Protein AF-A0A149TUJ7-F1 (afdb_monomer_lite)

Organism: NCBI:txid104102

Radius of gyration: 45.43 Å; chains: 1; bounding box: 125×56×141 Å

Foldseek 3Di:
DPPVVVVVVVVVVVVVVVVVVVVVVVVPDDPPDPDDPDDDDDDDDDDDDDDDDDDDDDDDDDDDDDDDDPDDPDDDPVVVVVVVVVVVVVPDPPPDPCPPPDPPPPQDPVNVVLVVVLVVLLVVLVVLLVDADPLVPDDDDDLVVLLVQLVVQLVVLLVVLVVLVVVLVVLVVVLVVLVVDPVSVVVCVSVVSVVVSVLSVVLSLLSLQQSLQCSCCSLVVDVDHRDDRDPDADPVNVVVSVVVCVVCVLSSVLSNDVVNVNVVSVVSVVVVVVVSVVSSVVVCVVSVVVSVVSVVVSVVSVVVVVVVVVVSVVVVVVVVVVVPDDDDDDDDDDD

Structure (mmCIF, N/CA/C/O backbone):
data_AF-A0A149TUJ7-F1
#
_entry.id   AF-A0A149TUJ7-F1
#
loop_
_atom_site.group_PDB
_atom_site.id
_atom_site.type_symbol
_atom_site.label_atom_id
_atom_site.label_alt_id
_atom_site.label_comp_id
_atom_site.label_asym_id
_atom_site.label_entity_id
_atom_site.label_seq_id
_atom_site.pdbx_PDB_ins_code
_atom_site.Cartn_x
_atom_site.Cartn_y
_atom_site.Cartn_z
_atom_site.occupancy
_atom_site.B_iso_or_equiv
_atom_site.auth_seq_id
_atom_site.auth_comp_id
_atom_site.auth_asym_id
_atom_site.auth_atom_id
_atom_site.pdbx_PDB_model_num
ATOM 1 N N . MET A 1 1 ? -18.482 15.098 -45.964 1.00 46.44 1 MET A N 1
ATOM 2 C CA . MET A 1 1 ? -19.589 15.533 -45.077 1.00 46.44 1 MET A CA 1
ATOM 3 C C . MET A 1 1 ? -20.702 14.487 -44.868 1.00 46.44 1 MET A C 1
ATOM 5 O O . MET A 1 1 ? -21.489 14.669 -43.952 1.00 46.44 1 MET A O 1
ATOM 9 N N . GLY A 1 2 ? -20.783 13.382 -45.633 1.00 43.34 2 GLY A N 1
ATOM 10 C CA . GLY A 1 2 ? -21.868 12.381 -45.497 1.00 43.34 2 GLY A CA 1
ATOM 11 C C . GLY A 1 2 ? -21.621 11.184 -44.556 1.00 43.34 2 GLY A C 1
ATOM 12 O O . GLY A 1 2 ? -22.542 10.412 -44.308 1.00 43.34 2 GLY A O 1
ATOM 13 N N . SER A 1 3 ? -20.405 11.001 -44.028 1.00 43.41 3 SER A N 1
ATOM 14 C CA . SER A 1 3 ? -20.046 9.861 -43.159 1.00 43.41 3 SER A CA 1
ATOM 15 C C . SER A 1 3 ? -20.251 10.136 -41.663 1.00 43.41 3 SER A C 1
ATOM 17 O O . SER A 1 3 ? -20.596 9.229 -40.908 1.00 43.41 3 SER A O 1
ATOM 19 N N . PHE A 1 4 ? -20.111 11.394 -41.233 1.00 37.91 4 PHE A N 1
ATOM 20 C CA . PHE A 1 4 ? -20.212 11.786 -39.822 1.00 37.91 4 PHE A CA 1
ATOM 21 C C . PHE A 1 4 ? -21.654 11.763 -39.289 1.00 37.91 4 PHE A C 1
ATOM 23 O O . PHE A 1 4 ? -21.883 11.449 -38.125 1.00 37.91 4 PHE A O 1
ATOM 30 N N . THR A 1 5 ? -22.645 12.018 -40.148 1.00 47.22 5 THR A N 1
ATOM 31 C CA . THR A 1 5 ? -24.070 11.997 -39.773 1.00 47.22 5 THR A CA 1
ATOM 32 C C . THR A 1 5 ? -24.666 10.587 -39.711 1.00 47.22 5 THR A C 1
ATOM 34 O O . THR A 1 5 ? -25.694 10.386 -39.064 1.00 47.22 5 THR A O 1
ATOM 37 N N . ARG A 1 6 ? -24.030 9.583 -40.338 1.00 45.03 6 ARG A N 1
ATOM 38 C CA . ARG A 1 6 ? -24.432 8.171 -40.193 1.00 45.03 6 ARG A CA 1
ATOM 39 C C . ARG A 1 6 ? -23.953 7.574 -38.867 1.00 45.03 6 ARG A C 1
ATOM 41 O O . ARG A 1 6 ? -24.730 6.879 -38.223 1.00 45.03 6 ARG A O 1
ATOM 48 N N . LEU A 1 7 ? -22.739 7.905 -38.415 1.00 45.41 7 LEU A N 1
ATOM 49 C CA . LEU A 1 7 ? -22.195 7.421 -37.135 1.00 45.41 7 LEU A CA 1
ATOM 50 C C . LEU A 1 7 ? -22.969 7.950 -35.917 1.00 45.41 7 LEU A C 1
ATOM 52 O O . LEU A 1 7 ? -23.176 7.214 -34.953 1.00 45.41 7 LEU A O 1
ATOM 56 N N . THR A 1 8 ? -23.461 9.190 -35.967 1.00 51.19 8 THR A N 1
ATOM 57 C CA . THR A 1 8 ? -24.292 9.751 -34.887 1.00 51.19 8 THR A CA 1
ATOM 58 C C . THR A 1 8 ? -25.705 9.171 -34.864 1.00 51.19 8 THR A C 1
ATOM 60 O O . THR A 1 8 ? -26.252 8.960 -33.783 1.00 51.19 8 THR A O 1
ATOM 63 N N . LYS A 1 9 ? -26.285 8.831 -36.026 1.00 51.59 9 LYS A N 1
ATOM 64 C CA . LYS A 1 9 ? -27.581 8.133 -36.091 1.00 51.59 9 LYS A CA 1
ATOM 65 C C . LYS A 1 9 ? -27.509 6.700 -35.560 1.00 51.59 9 LYS A C 1
ATOM 67 O O . LYS A 1 9 ? -28.431 6.292 -34.861 1.00 51.59 9 LYS A O 1
ATOM 72 N N . ILE A 1 10 ? -26.424 5.971 -35.841 1.00 52.19 10 ILE A N 1
ATOM 73 C CA . ILE A 1 10 ? -26.224 4.601 -35.336 1.00 52.19 10 ILE A CA 1
ATOM 74 C C . ILE A 1 10 ? -26.058 4.617 -33.806 1.00 52.19 10 ILE A C 1
ATOM 76 O O . ILE A 1 10 ? -26.785 3.907 -33.117 1.00 52.19 10 ILE A O 1
ATOM 80 N N . ARG A 1 11 ? -25.241 5.530 -33.253 1.00 58.53 11 ARG A N 1
ATOM 81 C CA . ARG A 1 11 ? -25.106 5.693 -31.789 1.00 58.53 11 ARG A CA 1
ATOM 82 C C . ARG A 1 11 ? -26.398 6.114 -31.090 1.00 58.53 11 ARG A C 1
ATOM 84 O O . ARG A 1 11 ? -26.645 5.694 -29.967 1.00 58.53 11 ARG A O 1
ATOM 91 N N . MET A 1 12 ? -27.227 6.945 -31.722 1.00 56.31 12 MET A N 1
ATOM 92 C CA . MET A 1 12 ? -28.510 7.352 -31.135 1.00 56.31 12 MET A CA 1
ATOM 93 C C . MET A 1 12 ? -29.553 6.231 -31.146 1.00 56.31 12 MET A C 1
ATOM 95 O O . MET A 1 12 ? -30.396 6.194 -30.253 1.00 56.31 12 MET A O 1
ATOM 99 N N . ALA A 1 13 ? -29.503 5.319 -32.119 1.00 59.59 13 ALA A N 1
ATOM 100 C CA . ALA A 1 13 ? -30.349 4.129 -32.115 1.00 59.59 13 ALA A CA 1
ATOM 101 C C . ALA A 1 13 ? -29.938 3.165 -30.989 1.00 59.59 13 ALA A C 1
ATOM 103 O O . ALA A 1 13 ? -30.799 2.755 -30.218 1.00 59.59 13 ALA A O 1
ATOM 104 N N . GLU A 1 14 ? -28.634 2.913 -30.826 1.00 65.31 14 GLU A N 1
ATOM 105 C CA . GLU A 1 14 ? -28.087 2.080 -29.740 1.00 65.31 14 GLU A CA 1
ATOM 106 C C . GLU A 1 14 ? -28.358 2.674 -28.346 1.00 65.31 14 GLU A C 1
ATOM 108 O O . GLU A 1 14 ? -28.647 1.959 -27.389 1.00 65.31 14 GLU A O 1
ATOM 113 N N . PHE A 1 15 ? -28.344 4.003 -28.221 1.00 60.94 15 PHE A N 1
ATOM 114 C CA . PHE A 1 15 ? -28.685 4.670 -26.963 1.00 60.94 15 PHE A CA 1
ATOM 115 C C . PHE A 1 15 ? -30.181 4.560 -26.630 1.00 60.94 15 PHE A C 1
ATOM 117 O O . PHE A 1 15 ? -30.558 4.414 -25.470 1.00 60.94 15 PHE A O 1
ATOM 124 N N . ARG A 1 16 ? -31.054 4.591 -27.646 1.00 66.00 16 ARG A N 1
ATOM 125 C CA . ARG A 1 16 ? -32.501 4.403 -27.458 1.00 66.00 16 ARG A CA 1
ATOM 126 C C . ARG A 1 16 ? -32.855 2.959 -27.110 1.00 66.00 16 ARG A C 1
ATOM 128 O O . ARG A 1 16 ? -33.779 2.761 -26.330 1.00 66.00 16 ARG A O 1
ATOM 135 N N . THR A 1 17 ? -32.128 1.973 -27.637 1.00 68.94 17 THR A N 1
ATOM 136 C CA . THR A 1 17 ? -32.311 0.567 -27.243 1.00 68.94 17 THR A CA 1
ATOM 137 C C . THR A 1 17 ? -31.851 0.321 -25.809 1.00 68.94 17 THR A C 1
ATOM 139 O O . THR A 1 17 ? -32.576 -0.326 -25.062 1.00 68.94 17 THR A O 1
ATOM 142 N N . LEU A 1 18 ? -30.731 0.921 -25.384 1.00 60.25 18 LEU A N 1
ATOM 143 C CA . LEU A 1 18 ? -30.259 0.828 -23.996 1.00 60.25 18 LEU A CA 1
ATOM 144 C C . LEU A 1 18 ? -31.218 1.507 -23.003 1.00 60.25 18 LEU A C 1
ATOM 146 O O . LEU A 1 18 ? -31.487 0.956 -21.939 1.00 60.25 18 LEU A O 1
ATOM 150 N N . LEU A 1 19 ? -31.807 2.653 -23.367 1.00 58.34 19 LEU A N 1
ATOM 151 C CA . LEU A 1 19 ? -32.837 3.304 -22.545 1.00 58.34 19 LEU A CA 1
ATOM 152 C C . LEU A 1 19 ? -34.138 2.488 -22.456 1.00 58.34 19 LEU A C 1
ATOM 154 O O . LEU A 1 19 ? -34.807 2.509 -21.423 1.00 58.34 19 LEU A O 1
ATOM 158 N N . ALA A 1 20 ? -34.508 1.763 -23.515 1.00 63.12 20 ALA A N 1
ATOM 159 C CA . ALA A 1 20 ? -35.675 0.882 -23.495 1.00 63.12 20 ALA A CA 1
ATOM 160 C C . ALA A 1 20 ? -35.438 -0.374 -22.633 1.00 63.12 20 ALA A C 1
ATOM 162 O O . ALA A 1 20 ? -36.337 -0.781 -21.895 1.00 63.12 20 ALA A O 1
ATOM 163 N N . GLU A 1 21 ? -34.231 -0.951 -22.670 1.00 60.28 21 GLU A N 1
ATOM 164 C CA . GLU A 1 21 ? -33.830 -2.054 -21.782 1.00 60.28 21 GLU A CA 1
ATOM 165 C C . GLU A 1 21 ? -33.796 -1.626 -20.306 1.00 60.28 21 GLU A C 1
ATOM 167 O O . GLU A 1 21 ? -34.260 -2.369 -19.439 1.00 60.28 21 GLU A O 1
ATOM 172 N N . GLU A 1 22 ? -33.326 -0.411 -20.008 1.00 56.34 22 GLU A N 1
ATOM 173 C CA . GLU A 1 22 ? -33.300 0.123 -18.641 1.00 56.34 22 GLU A CA 1
ATOM 174 C C . GLU A 1 22 ? -34.720 0.364 -18.091 1.00 56.34 22 GLU A C 1
ATOM 176 O O . GLU A 1 22 ? -35.010 0.032 -16.939 1.00 56.34 22 GLU A O 1
ATOM 181 N N . GLN A 1 23 ? -35.659 0.835 -18.923 1.00 56.19 23 GLN A N 1
ATOM 182 C CA . GLN A 1 23 ? -37.066 0.972 -18.523 1.00 56.19 23 GLN A CA 1
ATOM 183 C C . GLN A 1 23 ? -37.776 -0.378 -18.330 1.00 56.19 23 GLN A C 1
ATOM 185 O O . GLN A 1 23 ? -38.601 -0.506 -17.421 1.00 56.19 23 GLN A O 1
ATOM 190 N N . GLN A 1 24 ? -37.442 -1.408 -19.115 1.00 49.34 24 GLN A N 1
ATOM 191 C CA . GLN A 1 24 ? -38.003 -2.752 -18.923 1.00 49.34 24 GLN A CA 1
ATOM 192 C C . GLN A 1 24 ? -37.510 -3.426 -17.630 1.00 49.34 24 GLN A C 1
ATOM 194 O O . GLN A 1 24 ? -38.273 -4.171 -17.014 1.00 49.34 24 GLN A O 1
ATOM 199 N N . GLN A 1 25 ? -36.298 -3.117 -17.154 1.00 51.12 25 GLN A N 1
ATOM 200 C CA . GLN A 1 25 ? -35.805 -3.611 -15.858 1.00 51.12 25 GLN A CA 1
ATOM 201 C C . GLN A 1 25 ? -36.482 -2.941 -14.652 1.00 51.12 25 GLN A C 1
ATOM 203 O O . GLN A 1 25 ? -36.628 -3.569 -13.601 1.00 51.12 25 GLN A O 1
ATOM 208 N N . ILE A 1 26 ? -36.949 -1.697 -14.793 1.00 48.62 26 ILE A N 1
ATOM 209 C CA . ILE A 1 26 ? -37.717 -1.006 -13.743 1.00 48.62 26 ILE A CA 1
ATOM 210 C C . ILE A 1 26 ? -39.139 -1.587 -13.635 1.00 48.62 26 ILE A C 1
ATOM 212 O O . ILE A 1 26 ? -39.676 -1.680 -12.533 1.00 48.62 26 ILE A O 1
ATOM 216 N N . ALA A 1 27 ? -39.716 -2.064 -14.742 1.00 43.84 27 ALA A N 1
ATOM 217 C CA . ALA A 1 27 ? -41.051 -2.668 -14.775 1.00 43.84 27 ALA A CA 1
ATOM 218 C C . ALA A 1 27 ? -41.118 -4.131 -14.274 1.00 43.84 27 ALA A C 1
ATOM 220 O O . ALA A 1 27 ? -42.215 -4.660 -14.108 1.00 43.84 27 ALA A O 1
ATOM 221 N N . GLN A 1 28 ? -39.979 -4.796 -14.022 1.00 44.62 28 GLN A N 1
ATOM 222 C CA . GLN A 1 28 ? -39.920 -6.214 -13.617 1.00 44.62 28 GLN A CA 1
ATOM 223 C C . GLN A 1 28 ? -39.457 -6.464 -12.171 1.00 44.62 28 GLN A C 1
ATOM 225 O O . GLN A 1 28 ? -39.147 -7.600 -11.810 1.00 44.62 28 GLN A O 1
ATOM 230 N N . LYS A 1 29 ? -39.443 -5.450 -11.299 1.00 41.72 29 LYS A N 1
ATOM 231 C CA . LYS A 1 29 ? -39.340 -5.710 -9.854 1.00 41.72 29 LYS A CA 1
ATOM 232 C C . LYS A 1 29 ? -40.729 -6.041 -9.297 1.00 41.72 29 LYS A C 1
ATOM 234 O O . LYS A 1 29 ? -41.586 -5.161 -9.318 1.00 41.72 29 LYS A O 1
ATOM 239 N N . PRO A 1 30 ? -40.978 -7.252 -8.762 1.00 40.78 30 PRO A N 1
ATOM 240 C CA . PRO A 1 30 ? -42.159 -7.471 -7.948 1.00 40.78 30 PRO A CA 1
ATOM 241 C C . PRO A 1 30 ? -42.030 -6.643 -6.666 1.00 40.78 30 PRO A C 1
ATOM 243 O O . PRO A 1 30 ? -41.067 -6.757 -5.906 1.00 40.78 30 PRO A O 1
ATOM 246 N N . GLU A 1 31 ? -43.018 -5.783 -6.468 1.00 40.28 31 GLU A N 1
ATOM 247 C CA . GLU A 1 31 ? -43.244 -4.954 -5.297 1.00 40.28 31 GLU A CA 1
ATOM 248 C C . GLU A 1 31 ? -43.508 -5.864 -4.082 1.00 40.28 31 GLU A C 1
ATOM 250 O O . GLU A 1 31 ? -44.629 -6.302 -3.829 1.00 40.28 31 GLU A O 1
ATOM 255 N N . THR A 1 32 ? -42.465 -6.229 -3.331 1.00 38.88 32 THR A N 1
ATOM 256 C CA . THR A 1 32 ? -42.648 -6.856 -2.015 1.00 38.88 32 THR A CA 1
ATOM 257 C C . THR A 1 32 ? -42.944 -5.770 -0.989 1.00 38.88 32 THR A C 1
ATOM 259 O O . THR A 1 32 ? -42.043 -5.176 -0.399 1.00 38.88 32 THR A O 1
ATOM 262 N N . ASP A 1 33 ? -44.242 -5.533 -0.826 1.00 35.53 33 ASP A N 1
ATOM 263 C CA . ASP A 1 33 ? -44.924 -4.744 0.197 1.00 35.53 33 ASP A CA 1
ATOM 264 C C . ASP A 1 33 ? -44.502 -5.175 1.619 1.00 35.53 33 ASP A C 1
ATOM 266 O O . ASP A 1 33 ? -45.040 -6.121 2.203 1.00 35.53 33 ASP A O 1
ATOM 270 N N . ILE A 1 34 ? -43.503 -4.493 2.195 1.00 42.12 34 ILE A N 1
ATOM 271 C CA . ILE A 1 34 ? -43.202 -4.584 3.630 1.00 42.12 34 ILE A CA 1
ATOM 272 C C . ILE A 1 34 ? -44.173 -3.654 4.352 1.00 42.12 34 ILE A C 1
ATOM 274 O O . ILE A 1 34 ? -43.916 -2.470 4.581 1.00 42.12 34 ILE A O 1
ATOM 278 N N . LYS A 1 35 ? -45.311 -4.230 4.726 1.00 42.16 35 LYS A N 1
ATOM 279 C CA . LYS A 1 35 ? -46.310 -3.615 5.593 1.00 42.16 35 LYS A CA 1
ATOM 280 C C . LYS A 1 35 ? -45.673 -3.137 6.899 1.00 42.16 35 LYS A C 1
ATOM 282 O O . LYS A 1 35 ? -45.329 -3.926 7.773 1.00 42.16 35 LYS A O 1
ATOM 287 N N . SER A 1 36 ? -45.566 -1.816 7.011 1.00 38.03 36 SER A N 1
ATOM 288 C CA . SER A 1 36 ? -45.901 -1.002 8.184 1.00 38.03 36 SER A CA 1
ATOM 289 C C . SER A 1 36 ? -46.179 -1.783 9.484 1.00 38.03 36 SER A C 1
ATOM 291 O O . SER A 1 36 ? -47.305 -2.194 9.766 1.00 38.03 36 SER A O 1
ATOM 293 N N . THR A 1 37 ? -45.169 -1.902 10.345 1.00 46.34 37 THR A N 1
ATOM 294 C CA . THR A 1 37 ? -45.340 -2.156 11.783 1.00 46.34 37 THR A CA 1
ATOM 295 C C . THR A 1 37 ? -45.730 -0.858 12.488 1.00 46.34 37 THR A C 1
ATOM 297 O O . THR A 1 37 ? -44.921 -0.216 13.157 1.00 46.34 37 THR A O 1
ATOM 300 N N . ARG A 1 38 ? -46.990 -0.449 12.331 1.00 35.03 38 ARG A N 1
ATOM 301 C CA . ARG A 1 38 ? -47.640 0.540 13.199 1.00 35.03 38 ARG A CA 1
ATOM 302 C C . ARG A 1 38 ? -49.008 0.002 13.589 1.00 35.03 38 ARG A C 1
ATOM 304 O O . ARG A 1 38 ? -49.929 0.003 12.783 1.00 35.03 38 ARG A O 1
ATOM 311 N N . LEU A 1 39 ? -49.121 -0.479 14.825 1.00 40.09 39 LEU A N 1
ATOM 312 C CA . LEU A 1 39 ? -50.394 -0.800 15.467 1.00 40.09 39 LEU A CA 1
ATOM 313 C C . LEU A 1 39 ? -51.207 0.498 15.629 1.00 40.09 39 LEU A C 1
ATOM 315 O O . LEU A 1 39 ? -50.747 1.391 16.345 1.00 40.09 39 LEU A O 1
ATOM 319 N N . PRO A 1 40 ? -52.400 0.639 15.026 1.00 37.12 40 PRO A N 1
ATOM 320 C CA . PRO A 1 40 ? -53.291 1.729 15.370 1.00 37.12 40 PRO A CA 1
ATOM 321 C C . PRO A 1 40 ? -54.154 1.319 16.569 1.00 37.12 40 PRO A C 1
ATOM 323 O O . PRO A 1 40 ? -54.920 0.355 16.535 1.00 37.12 40 PRO A O 1
ATOM 326 N N . PHE A 1 41 ? -54.000 2.086 17.643 1.00 34.00 41 PHE A N 1
ATOM 327 C CA . PHE A 1 41 ? -54.855 2.120 18.823 1.00 34.00 41 PHE A CA 1
ATOM 328 C C . PHE A 1 41 ? -56.348 2.163 18.446 1.00 34.00 41 PHE A C 1
ATOM 330 O O . PHE A 1 41 ? -56.774 3.057 17.718 1.00 34.00 41 PHE A O 1
ATOM 337 N N . ARG A 1 42 ? -57.172 1.266 19.006 1.00 35.06 42 ARG A N 1
ATOM 338 C CA . ARG A 1 42 ? -58.632 1.457 19.059 1.00 35.06 42 ARG A CA 1
ATOM 339 C C . ARG A 1 42 ? -59.009 2.123 20.380 1.00 35.06 42 ARG A C 1
ATOM 341 O O . ARG A 1 42 ? -58.990 1.486 21.428 1.00 35.06 42 ARG A O 1
ATOM 348 N N . ARG A 1 43 ? -59.370 3.405 20.302 1.00 34.00 43 ARG A N 1
ATOM 349 C CA . ARG A 1 43 ? -60.219 4.085 21.286 1.00 34.00 43 ARG A CA 1
ATOM 350 C C . ARG A 1 43 ? -61.666 3.677 21.005 1.00 34.00 43 ARG A C 1
ATOM 352 O O . ARG A 1 43 ? -62.105 3.752 19.862 1.00 34.00 43 ARG A O 1
ATOM 359 N N . ILE A 1 44 ? -62.377 3.215 22.027 1.00 35.09 44 ILE A N 1
ATOM 360 C CA . ILE A 1 44 ? -63.817 2.956 21.976 1.00 35.09 44 ILE A CA 1
ATOM 361 C C . ILE A 1 44 ? -64.488 4.221 22.504 1.00 35.09 44 ILE A C 1
ATOM 363 O O . ILE A 1 44 ? -64.346 4.538 23.681 1.00 35.09 44 ILE A O 1
ATOM 367 N N . THR A 1 45 ? -65.211 4.932 21.647 1.00 35.16 45 THR A N 1
ATOM 368 C CA . THR A 1 45 ? -66.225 5.899 22.070 1.00 35.16 45 THR A CA 1
ATOM 369 C C . THR A 1 45 ? -67.477 5.683 21.238 1.00 35.16 45 THR A C 1
ATOM 371 O O . THR A 1 45 ? -67.413 5.703 20.013 1.00 35.16 45 THR A O 1
ATOM 374 N N . ALA A 1 46 ? -68.548 5.389 21.975 1.00 43.03 46 ALA A N 1
ATOM 375 C CA . ALA A 1 46 ? -69.933 5.823 21.842 1.00 43.03 46 ALA A CA 1
ATOM 376 C C . ALA A 1 46 ? -70.459 6.272 20.464 1.00 43.03 46 ALA A C 1
ATOM 378 O O . ALA A 1 46 ? -69.869 7.121 19.804 1.00 43.03 46 ALA A O 1
ATOM 379 N N . ASN A 1 47 ? -71.679 5.794 20.183 1.00 40.97 47 ASN A N 1
ATOM 380 C CA . ASN A 1 47 ? -72.653 6.247 19.178 1.00 40.97 47 ASN A CA 1
ATOM 381 C C . ASN A 1 47 ? -72.690 5.407 17.896 1.00 40.97 47 ASN A C 1
ATOM 383 O O . ASN A 1 47 ? -72.115 5.768 16.879 1.00 40.97 47 ASN A O 1
ATOM 387 N N . PHE A 1 48 ? -73.419 4.291 17.960 1.00 36.16 48 PHE A N 1
ATOM 388 C CA . PHE A 1 48 ? -73.962 3.586 16.791 1.00 36.16 48 PHE A CA 1
ATOM 389 C C . PHE A 1 48 ? -75.327 2.969 17.145 1.00 36.16 48 PHE A C 1
ATOM 391 O O . PHE A 1 48 ? -75.591 1.797 16.888 1.00 36.16 48 PHE A O 1
ATOM 398 N N . TYR A 1 49 ? -76.181 3.754 17.802 1.00 37.03 49 TYR A N 1
ATOM 399 C CA . TYR A 1 49 ? -77.621 3.540 17.711 1.00 37.03 49 TYR A CA 1
ATOM 400 C C . TYR A 1 49 ? -78.185 4.593 16.765 1.00 37.03 49 TYR A C 1
ATOM 402 O O . TYR A 1 49 ? -77.636 5.688 16.668 1.00 37.03 49 TYR A O 1
ATOM 410 N N . ASP A 1 50 ? -79.270 4.192 16.117 1.00 38.06 50 ASP A N 1
ATOM 411 C CA . ASP A 1 50 ? -80.159 4.983 15.274 1.00 38.06 50 ASP A CA 1
ATOM 412 C C . ASP A 1 50 ? -79.717 5.103 13.817 1.00 38.06 50 ASP A C 1
ATOM 414 O O . ASP A 1 50 ? -78.972 5.983 13.411 1.00 38.06 50 ASP A O 1
ATOM 418 N N . GLU A 1 51 ? -80.192 4.153 13.016 1.00 39.03 51 GLU A N 1
ATOM 419 C CA . GLU A 1 51 ? -81.247 4.408 12.026 1.00 39.03 51 GLU A CA 1
ATOM 420 C C . GLU A 1 51 ? -81.288 3.222 11.066 1.00 39.03 51 GLU A C 1
ATOM 422 O O . GLU A 1 51 ? -80.311 2.954 10.382 1.00 39.03 51 GLU A O 1
ATOM 427 N N . LEU A 1 52 ? -82.407 2.495 11.031 1.00 39.38 52 LEU A N 1
ATOM 428 C CA . LEU A 1 52 ? -83.004 1.960 9.801 1.00 39.38 52 LEU A CA 1
ATOM 429 C C . LEU A 1 52 ? -84.379 1.345 10.145 1.00 39.38 52 LEU A C 1
ATOM 431 O O . LEU A 1 52 ? -84.437 0.337 10.858 1.00 39.38 52 LEU A O 1
ATOM 435 N N . PRO A 1 53 ? -85.495 1.904 9.643 1.00 39.53 53 PRO A N 1
ATOM 436 C CA . PRO A 1 53 ? -86.793 1.242 9.669 1.00 39.53 53 PRO A CA 1
ATOM 437 C C . PRO A 1 53 ? -86.917 0.224 8.514 1.00 39.53 53 PRO A C 1
ATOM 439 O O . PRO A 1 53 ? -86.505 0.470 7.384 1.00 39.53 53 PRO A O 1
ATOM 442 N N . THR A 1 54 ? -87.505 -0.936 8.814 1.00 37.91 54 THR A N 1
ATOM 443 C CA . THR A 1 54 ? -88.058 -1.935 7.860 1.00 37.91 54 THR A CA 1
ATOM 444 C C . THR A 1 54 ? -89.488 -1.500 7.436 1.00 37.91 54 THR A C 1
ATOM 446 O O . THR A 1 54 ? -89.981 -0.597 8.116 1.00 37.91 54 THR A O 1
ATOM 449 N N . PRO A 1 55 ? -90.231 -2.077 6.434 1.00 44.75 55 PRO A N 1
ATOM 450 C CA . PRO A 1 55 ? -90.162 -3.459 5.890 1.00 44.75 55 PRO A CA 1
ATOM 451 C C . PRO A 1 55 ? -90.634 -3.739 4.409 1.00 44.75 55 PRO A C 1
ATOM 453 O O . PRO A 1 55 ? -91.292 -2.915 3.793 1.00 44.75 55 PRO A O 1
ATOM 456 N N . LYS A 1 56 ? -90.437 -5.003 3.945 1.00 33.69 56 LYS A N 1
ATOM 457 C CA . LYS A 1 56 ? -91.247 -5.834 2.981 1.00 33.69 56 LYS A CA 1
ATOM 458 C C . LYS A 1 56 ? -91.383 -5.351 1.505 1.00 33.69 56 LYS A C 1
ATOM 460 O O . LYS A 1 56 ? -91.405 -4.166 1.243 1.00 33.69 56 LYS A O 1
ATOM 465 N N . ALA A 1 57 ? -91.487 -6.185 0.459 1.00 30.84 57 ALA A N 1
ATOM 466 C CA . ALA A 1 57 ? -91.991 -7.556 0.298 1.00 30.84 57 ALA A CA 1
ATOM 467 C C . ALA A 1 57 ? -91.419 -8.255 -0.969 1.00 30.84 57 ALA A C 1
ATOM 469 O O . ALA A 1 57 ? -90.769 -7.613 -1.788 1.00 30.84 57 ALA A O 1
ATOM 470 N N . SER A 1 58 ? -91.813 -9.527 -1.145 1.00 34.56 58 SER A N 1
ATOM 471 C CA . SER A 1 58 ? -91.868 -10.328 -2.387 1.00 34.56 58 SER A CA 1
ATOM 472 C C . SER A 1 58 ? -90.838 -11.461 -2.528 1.00 34.56 58 SER A C 1
ATOM 474 O O . SER A 1 58 ? -89.748 -11.317 -3.069 1.00 34.56 58 SER A O 1
ATOM 476 N N . ASP A 1 59 ? -91.224 -12.601 -1.950 1.00 46.22 59 ASP A N 1
ATOM 477 C CA . ASP A 1 59 ? -91.453 -13.888 -2.622 1.00 46.22 59 ASP A CA 1
ATOM 478 C C . ASP A 1 59 ? -90.514 -14.308 -3.759 1.00 46.22 59 ASP A C 1
ATOM 480 O O . ASP A 1 59 ? -90.780 -14.098 -4.936 1.00 46.22 59 ASP A O 1
ATOM 484 N N . ALA A 1 60 ? -89.489 -15.067 -3.388 1.00 37.88 60 ALA A N 1
ATOM 485 C CA . ALA A 1 60 ? -89.172 -16.357 -3.999 1.00 37.88 60 ALA A CA 1
ATOM 486 C C . ALA A 1 60 ? -88.109 -17.023 -3.123 1.00 37.88 60 ALA A C 1
ATOM 488 O O . ALA A 1 60 ? -87.121 -16.393 -2.762 1.00 37.88 60 ALA A O 1
ATOM 489 N N . HIS A 1 61 ? -88.301 -18.286 -2.748 1.00 46.44 61 HIS A N 1
ATOM 490 C CA . HIS A 1 61 ? -87.284 -19.058 -2.037 1.00 46.44 61 HIS A CA 1
ATOM 491 C C . HIS A 1 61 ? -86.097 -19.387 -2.960 1.00 46.44 61 HIS A C 1
ATOM 493 O O . HIS A 1 61 ? -86.311 -20.029 -3.989 1.00 46.44 61 HIS A O 1
ATOM 499 N N . PRO A 1 62 ? -84.844 -19.141 -2.529 1.00 39.59 62 PRO A N 1
ATOM 500 C CA . PRO A 1 62 ? -83.736 -19.993 -2.915 1.00 39.59 62 PRO A CA 1
ATOM 501 C C . PRO A 1 62 ? -83.083 -20.626 -1.678 1.00 39.59 62 PRO A C 1
ATOM 503 O O . PRO A 1 62 ? -82.798 -19.984 -0.669 1.00 39.59 62 PRO A O 1
ATOM 506 N N . VAL A 1 63 ? -82.889 -21.936 -1.796 1.00 44.56 63 VAL A N 1
ATOM 507 C CA . VAL A 1 63 ? -81.995 -22.837 -1.056 1.00 44.56 63 VAL A CA 1
ATOM 508 C C . VAL A 1 63 ? -81.045 -22.150 -0.058 1.00 44.56 63 VAL A C 1
ATOM 510 O O . VAL A 1 63 ? -80.122 -21.434 -0.439 1.00 44.56 63 VAL A O 1
ATOM 513 N N . THR A 1 64 ? -81.208 -22.450 1.234 1.00 46.06 64 THR A N 1
ATOM 514 C CA . THR A 1 64 ? -80.291 -22.005 2.294 1.00 46.06 64 THR A CA 1
ATOM 515 C C . THR A 1 64 ? -78.909 -22.662 2.151 1.00 46.06 64 THR A C 1
ATOM 517 O O . THR A 1 64 ? -78.821 -23.893 2.240 1.00 46.06 64 THR A O 1
ATOM 520 N N . PRO A 1 65 ? -77.808 -21.900 2.018 1.00 46.59 65 PRO A N 1
ATOM 521 C CA . PRO A 1 65 ? -76.465 -22.451 2.133 1.00 46.59 65 PRO A CA 1
ATOM 522 C C . PRO A 1 65 ? -76.152 -22.779 3.603 1.00 46.59 65 PRO A C 1
ATOM 524 O O . PRO A 1 65 ? -76.449 -22.008 4.519 1.00 46.59 65 PRO A O 1
ATOM 527 N N . LYS A 1 66 ? -75.555 -23.953 3.843 1.00 55.50 66 LYS A N 1
ATOM 528 C CA . LYS A 1 66 ? -75.153 -24.431 5.177 1.00 55.50 66 LYS A CA 1
ATOM 529 C C . LYS A 1 66 ? -74.160 -23.452 5.824 1.00 55.50 66 LYS A C 1
ATOM 531 O O . LYS A 1 66 ? -73.131 -23.137 5.232 1.00 55.50 66 LYS A O 1
ATOM 536 N N . ARG A 1 67 ? -74.436 -23.014 7.062 1.00 49.38 67 ARG A N 1
ATOM 537 C CA . ARG A 1 67 ? -73.499 -22.214 7.878 1.00 49.38 67 ARG A CA 1
ATOM 538 C C . ARG A 1 67 ? -72.187 -22.986 8.102 1.00 49.38 67 ARG A C 1
ATOM 540 O O . ARG A 1 67 ? -72.250 -24.172 8.437 1.00 49.38 67 ARG A O 1
ATOM 547 N N . PRO A 1 68 ? -71.010 -22.344 8.008 1.00 45.44 68 PRO A N 1
ATOM 548 C CA . PRO A 1 68 ? -69.761 -22.980 8.395 1.00 45.44 68 PRO A CA 1
ATOM 549 C C . PRO A 1 68 ? -69.754 -23.212 9.911 1.00 45.44 68 PRO A C 1
ATOM 551 O O . PRO A 1 68 ? -69.845 -22.281 10.711 1.00 45.44 68 PRO A O 1
ATOM 554 N N . VAL A 1 69 ? -69.662 -24.480 10.312 1.00 58.00 69 VAL A N 1
ATOM 555 C CA . VAL A 1 69 ? -69.470 -24.883 11.708 1.00 58.00 69 VAL A CA 1
ATOM 556 C C . VAL A 1 69 ? -68.052 -24.486 12.119 1.00 58.00 69 VAL A C 1
ATOM 558 O O . VAL A 1 69 ? -67.083 -25.166 11.783 1.00 58.00 69 VAL A O 1
ATOM 561 N N . ILE A 1 70 ? -67.923 -23.384 12.857 1.00 55.66 70 ILE A N 1
ATOM 562 C CA . ILE A 1 70 ? -66.668 -23.000 13.506 1.00 55.66 70 ILE A CA 1
ATOM 563 C C . ILE A 1 70 ? -66.407 -24.018 14.621 1.00 55.66 70 ILE A C 1
ATOM 565 O O . ILE A 1 70 ? -67.034 -23.985 15.682 1.00 55.66 70 ILE A O 1
ATOM 569 N N . LYS A 1 71 ? -65.500 -24.967 14.373 1.00 59.88 71 LYS A N 1
ATOM 570 C CA . LYS A 1 71 ? -65.052 -25.916 15.396 1.00 59.88 71 LYS A CA 1
ATOM 571 C C . LYS A 1 71 ? -64.274 -25.141 16.460 1.00 59.88 71 LYS A C 1
ATOM 573 O O . LYS A 1 71 ? -63.212 -24.595 16.173 1.00 59.88 71 LYS A O 1
ATOM 578 N N . ARG A 1 72 ? -64.794 -25.098 17.692 1.00 58.66 72 ARG A N 1
ATOM 579 C CA . ARG A 1 72 ? -64.040 -24.578 18.841 1.00 58.66 72 ARG A CA 1
ATOM 580 C C . ARG A 1 72 ? -62.767 -25.421 19.016 1.00 58.66 72 ARG A C 1
ATOM 582 O O . ARG A 1 72 ? -62.868 -26.651 18.954 1.00 58.66 72 ARG A O 1
ATOM 589 N N . PRO A 1 73 ? -61.591 -24.813 19.237 1.00 56.94 73 PRO A N 1
ATOM 590 C CA . PRO A 1 73 ? -60.386 -25.575 19.533 1.00 56.94 73 PRO A CA 1
ATOM 591 C C . PRO A 1 73 ? -60.613 -26.406 20.804 1.00 56.94 73 PRO A C 1
ATOM 593 O O . PRO A 1 73 ? -61.025 -25.883 21.841 1.00 56.94 73 PRO A O 1
ATOM 596 N N . LYS A 1 74 ? -60.399 -27.725 20.709 1.00 69.25 74 LYS A N 1
ATOM 597 C CA . LYS A 1 74 ? -60.488 -28.636 21.856 1.00 69.25 74 LYS A CA 1
ATOM 598 C C . LYS A 1 74 ? -59.363 -28.297 22.838 1.00 69.25 74 LYS A C 1
ATOM 600 O O . LYS A 1 74 ? -58.189 -28.448 22.514 1.00 69.25 74 LYS A O 1
ATOM 605 N N . MET A 1 75 ? -59.742 -27.849 24.031 1.00 68.50 75 MET A N 1
ATOM 606 C CA . MET A 1 75 ? -58.844 -27.669 25.172 1.00 68.50 75 MET A CA 1
ATOM 607 C C . MET A 1 75 ? -58.212 -29.019 25.536 1.00 68.50 75 MET A C 1
ATOM 609 O O . MET A 1 75 ? -58.925 -30.021 25.624 1.00 68.50 75 MET A O 1
ATOM 613 N N . LYS A 1 76 ? -56.883 -29.056 25.700 1.00 78.38 76 LYS A N 1
ATOM 614 C CA . LYS A 1 76 ? -56.153 -30.294 26.016 1.00 78.38 76 LYS A CA 1
ATOM 615 C C . LYS A 1 76 ? -56.587 -30.816 27.391 1.00 78.38 76 LYS A C 1
ATOM 617 O O . LYS A 1 76 ? -56.854 -30.027 28.294 1.00 78.38 76 LYS A O 1
ATOM 622 N N . GLU A 1 77 ? -56.642 -32.134 27.563 1.00 80.06 77 GLU A N 1
ATOM 623 C CA . GLU A 1 77 ? -57.178 -32.774 28.779 1.00 80.06 77 GLU A CA 1
ATOM 624 C C . GLU A 1 77 ? -56.458 -32.331 30.058 1.00 80.06 77 GLU A C 1
ATOM 626 O O . GLU A 1 77 ? -57.109 -32.014 31.050 1.00 80.06 77 GLU A O 1
ATOM 631 N N . TRP A 1 78 ? -55.133 -32.169 30.007 1.00 77.00 78 TRP A N 1
ATOM 632 C CA . TRP A 1 78 ? -54.358 -31.662 31.142 1.00 77.00 78 TRP A CA 1
ATOM 633 C C . TRP A 1 78 ? -54.723 -30.217 31.525 1.00 77.00 78 TRP A C 1
ATOM 635 O O . TRP A 1 78 ? -54.711 -29.875 32.703 1.00 77.00 78 TRP A O 1
ATOM 645 N N . GLN A 1 79 ? -55.110 -29.370 30.561 1.00 78.19 79 GLN A N 1
ATOM 646 C CA . GLN A 1 79 ? -55.567 -28.004 30.850 1.00 78.19 79 GLN A CA 1
ATOM 647 C C . GLN A 1 79 ? -56.932 -28.019 31.536 1.00 78.19 79 GLN A C 1
ATOM 649 O O . GLN A 1 79 ? -57.188 -27.185 32.400 1.00 78.19 79 GLN A O 1
ATOM 654 N N . ARG A 1 80 ? -57.811 -28.961 31.161 1.00 78.88 80 ARG A N 1
ATOM 655 C CA . ARG A 1 80 ? -59.111 -29.155 31.822 1.00 78.88 80 ARG A CA 1
ATOM 656 C C . ARG A 1 80 ? -58.939 -29.634 33.253 1.00 78.88 80 ARG A C 1
ATOM 658 O O . ARG A 1 80 ? -59.590 -29.088 34.134 1.00 78.88 80 ARG A O 1
ATOM 665 N N . LEU A 1 81 ? -58.052 -30.600 33.478 1.00 82.12 81 LEU A N 1
ATOM 666 C CA . LEU A 1 81 ? -57.750 -31.101 34.818 1.00 82.12 81 LEU A CA 1
ATOM 667 C C . LEU A 1 81 ? -57.159 -30.001 35.706 1.00 82.12 81 LEU A C 1
ATOM 669 O O . LEU A 1 81 ? -57.634 -29.810 36.818 1.00 82.12 81 LEU A O 1
ATOM 673 N N . LEU A 1 82 ? -56.220 -29.205 35.186 1.00 76.00 82 LEU A N 1
ATOM 674 C CA . LEU A 1 82 ? -55.644 -28.074 35.919 1.00 76.00 82 LEU A CA 1
ATOM 675 C C . LEU A 1 82 ? -56.690 -26.995 36.248 1.00 76.00 82 LEU A C 1
ATOM 677 O O . LEU A 1 82 ? -56.664 -26.398 37.322 1.00 76.00 82 LEU A O 1
ATOM 681 N N . TRP A 1 83 ? -57.612 -26.726 35.319 1.00 76.12 83 TRP A N 1
ATOM 682 C CA . TRP A 1 83 ? -58.692 -25.764 35.534 1.00 76.12 83 TRP A CA 1
ATOM 683 C C . TRP A 1 83 ? -59.694 -26.257 36.585 1.00 76.12 83 TRP A C 1
ATOM 685 O O . TRP A 1 83 ? -60.068 -25.487 37.462 1.00 76.12 83 TRP A O 1
ATOM 695 N N . LEU A 1 84 ? -60.067 -27.540 36.544 1.00 80.62 84 LEU A N 1
ATOM 696 C CA . LEU A 1 84 ? -60.933 -28.160 37.551 1.00 80.62 84 LEU A CA 1
ATOM 697 C C . LEU A 1 84 ? -60.276 -28.182 38.935 1.00 80.62 84 LEU A C 1
ATOM 699 O O . LEU A 1 84 ? -60.941 -27.868 39.914 1.00 80.62 84 LEU A O 1
ATOM 703 N N . GLN A 1 85 ? -58.976 -28.479 39.011 1.00 77.62 85 GLN A N 1
ATOM 704 C CA . GLN A 1 85 ? -58.222 -28.454 40.265 1.00 77.62 85 GLN A CA 1
ATOM 705 C C . GLN A 1 85 ? -58.190 -27.045 40.873 1.00 77.62 85 GLN A C 1
ATOM 707 O O . GLN A 1 85 ? -58.494 -26.876 42.046 1.00 77.62 85 GLN A O 1
ATOM 712 N N . ARG A 1 86 ? -57.946 -26.013 40.054 1.00 69.69 86 ARG A N 1
ATOM 713 C CA . ARG A 1 86 ? -57.997 -24.615 40.514 1.00 69.69 86 ARG A CA 1
ATOM 714 C C . ARG A 1 86 ? -59.377 -24.183 40.995 1.00 69.69 86 ARG A C 1
ATOM 716 O O . ARG A 1 86 ? -59.450 -23.384 41.914 1.00 69.69 86 ARG A O 1
ATOM 723 N N . MET A 1 87 ? -60.449 -24.659 40.365 1.00 71.56 87 MET A N 1
ATOM 724 C CA . MET A 1 87 ? -61.811 -24.338 40.806 1.00 71.56 87 MET A CA 1
ATOM 725 C C . MET A 1 87 ? -62.161 -25.066 42.108 1.00 71.56 87 MET A C 1
ATOM 727 O O . MET A 1 87 ? -62.778 -24.468 42.978 1.00 71.56 87 MET A O 1
ATOM 731 N N . ALA A 1 88 ? -61.699 -26.308 42.282 1.00 71.19 88 ALA A N 1
ATOM 732 C CA . ALA A 1 88 ? -61.871 -27.052 43.528 1.00 71.19 88 ALA A CA 1
ATOM 733 C C . ALA A 1 88 ? -61.125 -26.405 44.710 1.00 71.19 88 ALA A C 1
ATOM 735 O O . ALA A 1 88 ? -61.667 -26.352 45.810 1.00 71.19 88 ALA A O 1
ATOM 736 N N . ASP A 1 89 ? -59.926 -25.861 44.476 1.00 59.12 89 ASP A N 1
ATOM 737 C CA . ASP A 1 89 ? -59.131 -25.193 45.516 1.00 59.12 89 ASP A CA 1
ATOM 738 C C . ASP A 1 89 ? -59.741 -23.847 45.967 1.00 59.12 89 ASP A C 1
ATOM 740 O O . ASP A 1 89 ? -59.528 -23.424 47.105 1.00 59.12 89 ASP A O 1
ATOM 744 N N . VAL A 1 90 ? -60.513 -23.175 45.100 1.00 59.81 90 VAL A N 1
ATOM 745 C CA . VAL A 1 90 ? -61.153 -21.871 45.378 1.00 59.81 90 VAL A CA 1
ATOM 746 C C . VAL A 1 90 ? -62.349 -21.996 46.331 1.00 59.81 90 VAL A C 1
ATOM 748 O O . VAL A 1 90 ? -62.595 -21.070 47.104 1.00 59.81 90 VAL A O 1
ATOM 751 N N . ASP A 1 91 ? -63.046 -23.136 46.332 1.00 50.59 91 ASP A N 1
ATOM 752 C CA . ASP A 1 91 ? -64.244 -23.359 47.158 1.00 50.59 91 ASP A CA 1
ATOM 753 C C . ASP A 1 91 ? -63.938 -23.956 48.548 1.00 50.59 91 ASP A C 1
ATOM 755 O O . ASP A 1 91 ? -64.831 -24.080 49.388 1.00 50.59 91 ASP A O 1
ATOM 759 N N . THR A 1 92 ? -62.678 -24.294 48.839 1.00 52.09 92 THR A N 1
ATOM 760 C CA . THR A 1 92 ? -62.233 -24.660 50.193 1.00 52.09 92 THR A CA 1
ATOM 761 C C . THR A 1 92 ? -61.854 -23.410 50.992 1.00 52.09 92 THR A C 1
ATOM 763 O O . THR A 1 92 ? -60.802 -22.823 50.728 1.00 52.09 92 THR A O 1
ATOM 766 N N . PRO A 1 93 ? -62.627 -22.992 52.016 1.00 47.00 93 PRO A N 1
ATOM 767 C CA . PRO A 1 93 ? -62.187 -21.929 52.909 1.00 47.00 93 PRO A CA 1
ATOM 768 C C . PRO A 1 93 ? -60.968 -22.416 53.701 1.00 47.00 93 PRO A C 1
ATOM 770 O O . PRO A 1 93 ? -61.082 -23.208 54.639 1.00 47.00 93 PRO A O 1
ATOM 773 N N . SER A 1 94 ? -59.780 -21.954 53.307 1.00 44.31 94 SER A N 1
ATOM 774 C CA . SER A 1 94 ? -58.530 -22.213 54.020 1.00 44.31 94 SER A CA 1
ATOM 775 C C . SER A 1 94 ? -58.641 -21.690 55.452 1.00 44.31 94 SER A C 1
ATOM 777 O O . SER A 1 94 ? -58.546 -20.492 55.703 1.00 44.31 94 SER A O 1
ATOM 779 N N . THR A 1 95 ? -58.813 -22.595 56.415 1.00 47.88 95 THR A N 1
ATOM 780 C CA . THR A 1 95 ? -58.854 -22.286 57.856 1.00 47.88 95 THR A CA 1
ATOM 781 C C . THR A 1 95 ? -57.463 -22.023 58.443 1.00 47.88 95 THR A C 1
ATOM 783 O O . THR A 1 95 ? -57.317 -21.857 59.651 1.00 47.88 95 THR A O 1
ATOM 786 N N . LYS A 1 96 ? -56.416 -21.996 57.611 1.00 48.91 96 LYS A N 1
ATOM 787 C CA . LYS A 1 96 ? -55.066 -21.626 58.034 1.00 48.91 96 LYS A CA 1
ATOM 788 C C . LYS A 1 96 ? -54.846 -20.147 57.725 1.00 48.91 96 LYS A C 1
ATOM 790 O O . LYS A 1 96 ? -55.035 -19.769 56.566 1.00 48.91 96 LYS A O 1
ATOM 795 N N . PRO A 1 97 ? -54.442 -19.316 58.706 1.00 44.91 97 PRO A N 1
ATOM 796 C CA . PRO A 1 97 ? -54.017 -17.961 58.407 1.00 44.91 97 PRO A CA 1
ATOM 797 C C . PRO A 1 97 ? -52.847 -18.064 57.429 1.00 44.91 97 PRO A C 1
ATOM 799 O O . PRO A 1 97 ? -51.793 -18.607 57.760 1.00 44.91 97 PRO A O 1
ATOM 802 N N . LEU A 1 98 ? -53.068 -17.606 56.198 1.00 47.00 98 LEU A N 1
ATOM 803 C CA . LEU A 1 98 ? -52.017 -17.450 55.206 1.00 47.00 98 LEU A CA 1
ATOM 804 C C . LEU A 1 98 ? -51.098 -16.342 55.719 1.00 47.00 98 LEU A C 1
ATOM 806 O O . LEU A 1 98 ? -51.321 -15.161 55.466 1.00 47.00 98 LEU A O 1
ATOM 810 N N . LEU A 1 99 ? -50.085 -16.728 56.490 1.00 47.53 99 LEU A N 1
ATOM 811 C CA . LEU A 1 99 ? -48.889 -15.917 56.638 1.00 47.53 99 LEU A CA 1
ATOM 812 C C . LEU A 1 99 ? -48.330 -15.729 55.222 1.00 47.53 99 LEU A C 1
ATOM 814 O O . LEU A 1 99 ? -48.041 -16.730 54.564 1.00 47.53 99 LEU A O 1
ATOM 818 N N . PRO A 1 100 ? -48.229 -14.495 54.705 1.00 46.81 100 PRO A N 1
ATOM 819 C CA . PRO A 1 100 ? -47.663 -14.287 53.385 1.00 46.81 100 PRO A CA 1
ATOM 820 C C . PRO A 1 100 ? -46.204 -14.765 53.398 1.00 46.81 100 PRO A C 1
ATOM 822 O O . PRO A 1 100 ? -45.368 -14.190 54.089 1.00 46.81 100 PRO A O 1
ATOM 825 N N . GLU A 1 101 ? -45.902 -15.819 52.630 1.00 50.34 101 GLU A N 1
ATOM 826 C CA . GLU A 1 101 ? -44.549 -16.394 52.471 1.00 50.34 101 GLU A CA 1
ATOM 827 C C . GLU A 1 101 ? -43.546 -15.412 51.850 1.00 50.34 101 GLU A C 1
ATOM 829 O O . GLU A 1 101 ? -42.339 -15.647 51.871 1.00 50.34 101 GLU A O 1
ATOM 834 N N . PHE A 1 102 ? -44.024 -14.276 51.340 1.00 44.81 102 PHE A N 1
ATOM 835 C CA . PHE A 1 102 ? -43.184 -13.230 50.787 1.00 44.81 102 PHE A CA 1
ATOM 836 C C . PHE A 1 102 ? -43.626 -11.875 51.336 1.00 44.81 102 PHE A C 1
ATOM 838 O O . PHE A 1 102 ? -44.811 -11.541 51.227 1.00 44.81 102 PHE A O 1
ATOM 845 N N . PRO A 1 103 ? -42.711 -11.060 51.895 1.00 48.88 103 PRO A N 1
ATOM 846 C CA . PRO A 1 103 ? -43.042 -9.685 52.218 1.00 48.88 103 PRO A CA 1
ATOM 847 C C . PRO A 1 103 ? -43.451 -8.983 50.920 1.00 48.88 103 PRO A C 1
ATOM 849 O O . PRO A 1 103 ? -42.657 -8.826 49.992 1.00 48.88 103 PRO A O 1
ATOM 852 N N . VAL A 1 104 ? -44.722 -8.591 50.834 1.00 45.69 104 VAL A N 1
ATOM 853 C CA . VAL A 1 104 ? -45.214 -7.717 49.772 1.00 45.69 104 VAL A CA 1
ATOM 854 C C . VAL A 1 104 ? -44.560 -6.357 50.005 1.00 45.69 104 VAL A C 1
ATOM 856 O O . VAL A 1 104 ? -45.004 -5.574 50.842 1.00 45.69 104 VAL A O 1
ATOM 859 N N . TYR A 1 105 ? -43.458 -6.091 49.305 1.00 55.72 105 TYR A N 1
ATOM 860 C CA . TYR A 1 105 ? -42.824 -4.778 49.306 1.00 55.72 105 TYR A CA 1
ATOM 861 C C . TYR A 1 105 ? -43.761 -3.795 48.604 1.00 55.72 105 TYR A C 1
ATOM 863 O O . TYR A 1 105 ? -43.818 -3.736 47.376 1.00 55.72 105 TYR A O 1
ATOM 871 N N . ILE A 1 106 ? -44.521 -3.025 49.381 1.00 56.94 106 ILE A N 1
ATOM 872 C CA . ILE A 1 106 ? -45.275 -1.882 48.867 1.00 56.94 106 ILE A CA 1
ATOM 873 C C . ILE A 1 106 ? -44.253 -0.775 48.605 1.00 56.94 106 ILE A C 1
ATOM 875 O O . ILE A 1 106 ? -43.941 0.029 49.477 1.00 56.94 106 ILE A O 1
ATOM 879 N N . ILE A 1 107 ? -43.669 -0.800 47.409 1.00 62.19 107 ILE A N 1
ATOM 880 C CA . ILE A 1 107 ? -42.746 0.228 46.932 1.00 62.19 107 ILE A CA 1
ATOM 881 C C . ILE A 1 107 ? -43.585 1.454 46.574 1.00 62.19 107 ILE A C 1
ATOM 883 O O . ILE A 1 107 ? -44.544 1.354 45.803 1.00 62.19 107 ILE A O 1
ATOM 887 N N . SER A 1 108 ? -43.236 2.616 47.120 1.00 75.38 108 SER A N 1
ATOM 888 C CA . SER A 1 108 ? -43.903 3.865 46.749 1.00 75.38 108 SER A CA 1
ATOM 889 C C . SER A 1 108 ? -43.651 4.197 45.271 1.00 75.38 108 SER A C 1
ATOM 891 O O . SER A 1 108 ? -42.613 3.856 44.697 1.00 75.38 108 SER A O 1
ATOM 893 N N . ILE A 1 109 ? -44.590 4.894 44.625 1.00 76.94 109 ILE A N 1
ATOM 894 C CA . ILE A 1 109 ? -44.440 5.317 43.218 1.00 76.94 109 ILE A CA 1
ATOM 895 C C . ILE A 1 109 ? -43.146 6.133 43.026 1.00 76.94 109 ILE A C 1
ATOM 897 O O . ILE A 1 109 ? -42.466 5.987 42.007 1.00 76.94 109 ILE A O 1
ATOM 901 N N . ASP A 1 110 ? -42.769 6.938 44.020 1.00 76.38 110 ASP A N 1
ATOM 902 C CA . ASP A 1 110 ? -41.557 7.758 43.997 1.00 76.38 110 ASP A CA 1
ATOM 903 C C . ASP A 1 110 ? -40.271 6.927 44.110 1.00 76.38 110 ASP A C 1
ATOM 905 O O . ASP A 1 110 ? -39.279 7.216 43.436 1.00 76.38 110 ASP A O 1
ATOM 909 N N . GLU A 1 111 ? -40.278 5.841 44.885 1.00 77.88 111 GLU A N 1
ATOM 910 C CA . GLU A 1 111 ? -39.163 4.889 44.936 1.00 77.88 111 GLU A CA 1
ATOM 911 C C . GLU A 1 111 ? -39.010 4.113 43.630 1.00 77.88 111 GLU A C 1
ATOM 913 O O . GLU A 1 111 ? -37.889 3.911 43.163 1.00 77.88 111 GLU A O 1
ATOM 918 N N . LEU A 1 112 ? -40.118 3.729 42.997 1.00 81.00 112 LEU A N 1
ATOM 919 C CA . LEU A 1 112 ? -40.105 3.079 41.688 1.00 81.00 112 LEU A CA 1
ATOM 920 C C . LEU A 1 112 ? -39.477 3.991 40.625 1.00 81.00 112 LEU A C 1
ATOM 922 O O . LEU A 1 112 ? -38.602 3.556 39.872 1.00 81.00 112 LEU A O 1
ATOM 926 N N . ARG A 1 113 ? -39.857 5.276 40.615 1.00 84.81 113 ARG A N 1
ATOM 927 C CA . ARG A 1 113 ? -39.250 6.300 39.747 1.00 84.81 113 ARG A CA 1
ATOM 928 C C . ARG A 1 113 ? -37.766 6.497 40.050 1.00 84.81 113 ARG A C 1
ATOM 930 O O . ARG A 1 113 ? -36.969 6.591 39.121 1.00 84.81 113 ARG A O 1
ATOM 937 N N . PHE A 1 114 ? -37.381 6.514 41.325 1.00 85.38 114 PHE A N 1
ATOM 938 C CA . PHE A 1 114 ? -35.982 6.605 41.746 1.00 85.38 114 PHE A CA 1
ATOM 939 C C . PHE A 1 114 ? -35.151 5.414 41.246 1.00 85.38 114 PHE A C 1
ATOM 941 O O . PHE A 1 114 ? -34.107 5.613 40.629 1.00 85.38 114 PHE A O 1
ATOM 948 N N . HIS A 1 115 ? -35.632 4.183 41.439 1.00 83.38 115 HIS A N 1
ATOM 949 C CA . HIS A 1 115 ? -34.959 2.975 40.956 1.00 83.38 115 HIS A CA 1
ATOM 950 C C . HIS A 1 115 ? -34.836 2.953 39.432 1.00 83.38 115 HIS A C 1
ATOM 952 O O . HIS A 1 115 ? -33.785 2.587 38.910 1.00 83.38 115 HIS A O 1
ATOM 958 N N . GLN A 1 116 ? -35.889 3.346 38.711 1.00 89.31 116 GLN A N 1
ATOM 959 C CA . GLN A 1 116 ? -35.844 3.449 37.253 1.00 89.31 116 GLN A CA 1
ATOM 960 C C . GLN A 1 116 ? -34.834 4.499 36.790 1.00 89.31 116 GLN A C 1
ATOM 962 O O . GLN A 1 116 ? -34.072 4.229 35.865 1.00 89.31 116 GLN A O 1
ATOM 967 N N . LYS A 1 117 ? -34.792 5.660 37.454 1.00 92.25 117 LYS A N 1
ATOM 968 C CA . LYS A 1 117 ? -33.839 6.724 37.141 1.00 92.25 117 LYS A CA 1
ATOM 969 C C . LYS A 1 117 ? -32.400 6.260 37.343 1.00 92.25 117 LYS A C 1
ATOM 971 O O . LYS A 1 117 ? -31.627 6.332 36.401 1.00 92.25 117 LYS A O 1
ATOM 976 N N . ILE A 1 118 ? -32.067 5.686 38.501 1.00 90.19 118 ILE A N 1
ATOM 977 C CA . ILE A 1 118 ? -30.700 5.204 38.742 1.00 90.19 118 ILE A CA 1
ATOM 978 C C . ILE A 1 118 ? -30.319 4.078 37.775 1.00 90.19 118 ILE A C 1
ATOM 980 O O . ILE A 1 118 ? -29.207 4.066 37.263 1.00 90.19 118 ILE A O 1
ATOM 984 N N . LYS A 1 119 ? -31.228 3.141 37.477 1.00 91.44 119 LYS A N 1
ATOM 985 C CA . LYS A 1 119 ? -30.951 2.092 36.483 1.00 91.44 119 LYS A CA 1
ATOM 986 C C . LYS A 1 119 ? -30.668 2.669 35.099 1.00 91.44 119 LYS A C 1
ATOM 988 O O . LYS A 1 119 ? -29.805 2.149 34.400 1.00 91.44 119 LYS A O 1
ATOM 993 N N . LYS A 1 120 ? -31.390 3.722 34.711 1.00 93.75 120 LYS A N 1
ATOM 994 C CA . LYS A 1 120 ? -31.140 4.435 33.461 1.00 93.75 120 LYS A CA 1
ATOM 995 C C . LYS A 1 120 ? -29.778 5.127 33.491 1.00 93.75 120 LYS A C 1
ATOM 997 O O . LYS A 1 120 ? -29.002 4.928 32.571 1.00 93.75 120 LYS A O 1
ATOM 1002 N N . ASP A 1 121 ? -29.467 5.843 34.567 1.00 91.94 121 ASP A N 1
ATOM 1003 C CA . ASP A 1 121 ? -28.190 6.546 34.713 1.00 91.94 121 ASP A CA 1
ATOM 1004 C C . ASP A 1 121 ? -27.004 5.555 34.688 1.00 91.94 121 ASP A C 1
ATOM 1006 O O . ASP A 1 121 ? -26.003 5.808 34.023 1.00 91.94 121 ASP A O 1
ATOM 1010 N N . ILE A 1 122 ? -27.134 4.376 35.317 1.00 90.94 122 ILE A N 1
ATOM 1011 C CA . ILE A 1 122 ? -26.150 3.280 35.216 1.00 90.94 122 ILE A CA 1
ATOM 1012 C C . ILE A 1 122 ? -26.020 2.786 33.771 1.00 90.94 122 ILE A C 1
ATOM 1014 O O . ILE A 1 122 ? -24.905 2.580 33.301 1.00 90.94 122 ILE A O 1
ATOM 1018 N N . ALA A 1 123 ? -27.133 2.598 33.055 1.00 92.25 123 ALA A N 1
ATOM 1019 C CA . ALA A 1 123 ? -27.102 2.175 31.655 1.00 92.25 123 ALA A CA 1
ATOM 1020 C C . ALA A 1 123 ? -26.428 3.222 30.750 1.00 92.25 123 ALA A C 1
ATOM 1022 O O . ALA A 1 123 ? -25.665 2.855 29.857 1.00 92.25 123 ALA A O 1
ATOM 1023 N N . ASP A 1 124 ? -26.648 4.511 31.013 1.00 92.19 124 ASP A N 1
ATOM 1024 C CA . ASP A 1 124 ? -26.009 5.610 30.286 1.00 92.19 124 ASP A CA 1
ATOM 1025 C C . ASP A 1 124 ? -24.486 5.629 30.537 1.00 92.19 124 ASP A C 1
ATOM 1027 O O . ASP A 1 124 ? -23.706 5.797 29.599 1.00 92.19 124 ASP A O 1
ATOM 1031 N N . GLN A 1 125 ? -24.033 5.379 31.774 1.00 90.81 125 GLN A N 1
ATOM 1032 C CA . GLN A 1 125 ? -22.601 5.227 32.077 1.00 90.81 125 GLN A CA 1
ATOM 1033 C C . GLN A 1 125 ? -22.006 3.952 31.462 1.00 90.81 125 GLN A C 1
ATOM 1035 O O . GLN A 1 125 ? -20.887 3.976 30.949 1.00 90.81 125 GLN A O 1
ATOM 1040 N N . GLN A 1 126 ? -22.759 2.849 31.447 1.00 90.88 126 GLN A N 1
ATOM 1041 C CA . GLN A 1 126 ? -22.332 1.606 30.808 1.00 90.88 126 GLN A CA 1
ATOM 1042 C C . GLN A 1 126 ? -22.131 1.798 29.299 1.00 90.88 126 GLN A C 1
ATOM 1044 O O . GLN A 1 126 ? -21.143 1.322 28.746 1.00 90.88 126 GLN A O 1
ATOM 1049 N N . ALA A 1 127 ? -22.985 2.591 28.647 1.00 90.81 127 ALA A N 1
ATOM 1050 C CA . ALA A 1 127 ? -22.821 2.934 27.238 1.00 90.81 127 ALA A CA 1
ATOM 1051 C C . ALA A 1 127 ? -21.498 3.672 26.955 1.00 90.81 127 ALA A C 1
ATOM 1053 O O . ALA A 1 127 ? -20.918 3.484 25.890 1.00 90.81 127 ALA A O 1
ATOM 1054 N N . ILE A 1 128 ? -20.985 4.478 27.895 1.00 88.44 128 ILE A N 1
ATOM 1055 C CA . ILE A 1 128 ? -19.670 5.139 27.779 1.00 88.44 128 ILE A CA 1
ATOM 1056 C C . ILE A 1 128 ? -18.528 4.118 27.889 1.00 88.44 128 ILE A C 1
ATOM 1058 O O . ILE A 1 128 ? -17.519 4.233 27.191 1.00 88.44 128 ILE A O 1
ATOM 1062 N N . LEU A 1 129 ? -18.672 3.099 28.738 1.00 86.88 129 LEU A N 1
ATOM 1063 C CA . LEU A 1 129 ? -17.683 2.024 28.852 1.00 86.88 129 LEU A CA 1
ATOM 1064 C C . LEU A 1 129 ? -17.632 1.165 27.584 1.00 86.88 129 LEU A C 1
ATOM 1066 O O . LEU A 1 129 ? -16.536 0.848 27.103 1.00 86.88 129 LEU A O 1
ATOM 1070 N N . ASP A 1 130 ? -18.805 0.875 27.024 1.00 85.25 130 ASP A N 1
ATOM 1071 C CA . ASP A 1 130 ? -18.991 0.043 25.835 1.00 85.25 130 ASP A CA 1
ATOM 1072 C C . ASP A 1 130 ? -18.576 0.752 24.532 1.00 85.25 130 ASP A C 1
ATOM 1074 O O . ASP A 1 130 ? -18.413 0.101 23.497 1.00 85.25 130 ASP A O 1
ATOM 1078 N N . GLN A 1 131 ? -18.345 2.073 24.561 1.00 83.19 131 GLN A N 1
ATOM 1079 C CA . GLN A 1 131 ? -17.782 2.801 23.422 1.00 83.19 131 GLN A CA 1
ATOM 1080 C C . GLN A 1 131 ? -16.416 2.217 23.044 1.00 83.19 131 GLN A C 1
ATOM 1082 O O . GLN A 1 131 ? -15.451 2.242 23.819 1.00 83.19 131 GLN A O 1
ATOM 1087 N N . GLN A 1 132 ? -16.337 1.702 21.819 1.00 78.50 132 GLN A N 1
ATOM 1088 C CA . GLN A 1 132 ? -15.099 1.256 21.198 1.00 78.50 132 GLN A CA 1
ATOM 1089 C C . GLN A 1 132 ? -14.609 2.285 20.177 1.00 78.50 132 GLN A C 1
ATOM 1091 O O . GLN A 1 132 ? -15.429 2.968 19.556 1.00 78.50 132 GLN A O 1
ATOM 1096 N N . PRO A 1 133 ? -13.287 2.365 19.945 1.00 78.25 133 PRO A N 1
ATOM 1097 C CA . PRO A 1 133 ? -12.749 3.160 18.853 1.00 78.25 133 PRO A CA 1
ATOM 1098 C C . PRO A 1 133 ? -13.390 2.730 17.524 1.00 78.25 133 PRO A C 1
ATOM 1100 O O . PRO A 1 133 ? -13.526 1.525 17.280 1.00 78.25 133 PRO A O 1
ATOM 1103 N N . PRO A 1 134 ? -13.735 3.666 16.623 1.00 75.06 134 PRO A N 1
ATOM 1104 C CA . PRO A 1 134 ? -14.377 3.329 15.352 1.00 75.06 134 PRO A CA 1
ATOM 1105 C C . PRO A 1 134 ? -13.540 2.333 14.536 1.00 75.06 134 PRO A C 1
ATOM 1107 O O . PRO A 1 134 ? -14.087 1.421 13.919 1.00 75.06 134 PRO A O 1
ATOM 1110 N N . GLU A 1 135 ? -12.210 2.432 14.608 1.00 75.81 135 GLU A N 1
ATOM 1111 C CA . GLU A 1 135 ? -11.278 1.543 13.905 1.00 75.81 135 GLU A CA 1
ATOM 1112 C C . GLU A 1 135 ? -11.127 0.156 14.548 1.00 75.81 135 GLU A C 1
ATOM 1114 O O . GLU A 1 135 ? -10.670 -0.774 13.880 1.00 75.81 135 GLU A O 1
ATOM 1119 N N . ALA A 1 136 ? -11.519 -0.021 15.815 1.00 75.94 136 ALA A N 1
ATOM 1120 C CA . ALA A 1 136 ? -11.507 -1.326 16.481 1.00 75.94 136 ALA A CA 1
ATOM 1121 C C . ALA A 1 136 ? -12.610 -2.246 15.933 1.00 75.94 136 ALA A C 1
ATOM 1123 O O . ALA A 1 136 ? -12.435 -3.460 15.866 1.00 75.94 136 ALA A O 1
ATOM 1124 N N . SER A 1 137 ? -13.709 -1.656 15.452 1.00 74.38 137 SER A N 1
ATOM 1125 C CA . SER A 1 137 ? -14.823 -2.386 14.838 1.00 74.38 137 SER A CA 1
ATOM 1126 C C . SER A 1 137 ? -14.521 -2.910 13.425 1.00 74.38 137 SER A C 1
ATOM 1128 O O . SER A 1 137 ? -15.236 -3.773 12.908 1.00 74.38 137 SER A O 1
ATOM 1130 N N . TRP A 1 138 ? -13.473 -2.403 12.765 1.00 78.81 138 TRP A N 1
ATOM 1131 C CA . TRP A 1 138 ? -13.144 -2.825 11.405 1.00 78.81 138 TRP A CA 1
ATOM 1132 C C . TRP A 1 138 ? -12.528 -4.226 11.404 1.00 78.81 138 TRP A C 1
ATOM 1134 O O . TRP A 1 138 ? -11.704 -4.570 12.253 1.00 78.81 138 TRP A O 1
ATOM 1144 N N . LYS A 1 139 ? -12.850 -5.035 10.390 1.00 79.88 139 LYS A N 1
ATOM 1145 C CA . LYS A 1 139 ? -12.245 -6.367 10.244 1.00 79.88 139 LYS A CA 1
ATOM 1146 C C . LYS A 1 139 ? -10.711 -6.260 10.128 1.00 79.88 139 LYS A C 1
ATOM 1148 O O . LYS A 1 139 ? -10.212 -5.301 9.522 1.00 79.88 139 LYS A O 1
ATOM 1153 N N . PRO A 1 140 ? -9.944 -7.206 10.697 1.00 78.12 140 PRO A N 1
ATOM 1154 C CA . PRO A 1 140 ? -8.511 -7.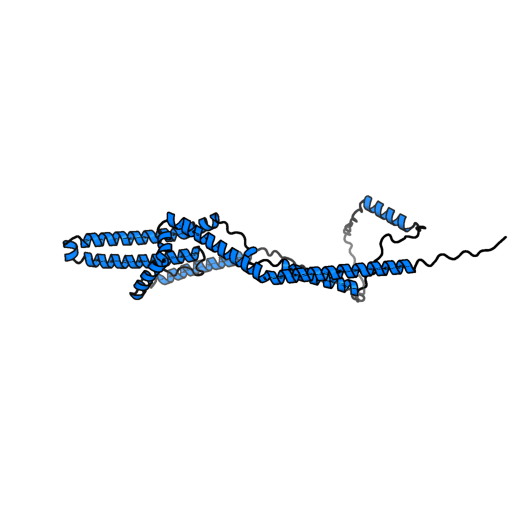296 10.442 1.00 78.12 140 PRO A CA 1
ATOM 1155 C C . PRO A 1 140 ? -8.250 -7.403 8.938 1.00 78.12 140 PRO A C 1
ATOM 1157 O O . PRO A 1 140 ? -8.959 -8.129 8.234 1.00 78.12 140 PRO A O 1
ATOM 1160 N N . LEU A 1 141 ? -7.263 -6.660 8.435 1.00 82.31 141 LEU A N 1
ATOM 1161 C CA . LEU A 1 141 ? -6.850 -6.813 7.045 1.00 82.31 141 LEU A CA 1
ATOM 1162 C C . LEU A 1 141 ? -6.146 -8.161 6.898 1.00 82.31 141 LEU A C 1
ATOM 1164 O O . LEU A 1 141 ? -5.172 -8.445 7.590 1.00 82.31 141 LEU A O 1
ATOM 1168 N N . ASP A 1 142 ? -6.630 -8.978 5.971 1.00 89.69 142 ASP A N 1
ATOM 1169 C CA . ASP A 1 142 ? -5.949 -10.206 5.587 1.00 89.69 142 ASP A CA 1
ATOM 1170 C C . ASP A 1 142 ? -4.715 -9.837 4.753 1.00 89.69 142 ASP A C 1
ATOM 1172 O O . ASP A 1 142 ? -4.840 -9.310 3.639 1.00 89.69 142 ASP A O 1
ATOM 1176 N N . LYS A 1 143 ? -3.529 -10.075 5.323 1.00 90.38 143 LYS A N 1
ATOM 1177 C CA . LYS A 1 143 ? -2.244 -9.706 4.725 1.00 90.38 143 LYS A CA 1
ATOM 1178 C C . LYS A 1 143 ? -2.074 -10.327 3.346 1.00 90.38 143 LYS A C 1
ATOM 1180 O O . LYS A 1 143 ? -1.843 -9.614 2.372 1.00 90.38 143 LYS A O 1
ATOM 1185 N N . GLU A 1 144 ? -2.252 -11.637 3.234 1.00 91.50 144 GLU A N 1
ATOM 1186 C CA . GLU A 1 144 ? -2.013 -12.357 1.985 1.00 91.50 144 GLU A CA 1
ATOM 1187 C C . GLU A 1 144 ? -2.995 -11.933 0.897 1.00 91.50 144 GLU A C 1
ATOM 1189 O O . GLU A 1 144 ? -2.586 -11.653 -0.234 1.00 91.50 144 GLU A O 1
ATOM 1194 N N . LYS A 1 145 ? -4.284 -11.799 1.238 1.00 92.81 145 LYS A N 1
ATOM 1195 C CA . LYS A 1 145 ? -5.298 -11.344 0.275 1.00 92.81 145 LYS A CA 1
ATOM 1196 C C . LYS A 1 145 ? -5.047 -9.913 -0.190 1.00 92.81 145 LYS A C 1
ATOM 1198 O O . LYS A 1 145 ? -5.199 -9.625 -1.379 1.00 92.81 145 LYS A O 1
ATOM 1203 N N . THR A 1 146 ? -4.652 -9.025 0.720 1.00 91.69 146 THR A N 1
ATOM 1204 C CA . THR A 1 146 ? -4.390 -7.613 0.403 1.00 91.69 146 THR A CA 1
ATOM 1205 C C . THR A 1 146 ? -3.161 -7.476 -0.491 1.00 91.69 146 THR A C 1
ATOM 1207 O O . THR A 1 146 ? -3.235 -6.853 -1.550 1.00 91.69 146 THR A O 1
ATOM 1210 N N . LEU A 1 147 ? -2.061 -8.144 -0.139 1.00 93.25 147 LEU A N 1
ATOM 1211 C CA . LEU A 1 147 ? -0.841 -8.150 -0.944 1.00 93.25 147 LEU A CA 1
ATOM 1212 C C . LEU A 1 147 ? -1.069 -8.790 -2.315 1.00 93.25 147 LEU A C 1
ATOM 1214 O O . LEU A 1 147 ? -0.594 -8.271 -3.325 1.00 93.25 147 LEU A O 1
ATOM 1218 N N . ALA A 1 148 ? -1.827 -9.888 -2.386 1.00 93.12 148 ALA A N 1
ATOM 1219 C CA . ALA A 1 148 ? -2.188 -10.511 -3.656 1.00 93.12 148 ALA A CA 1
ATOM 1220 C C . ALA A 1 148 ? -3.011 -9.561 -4.538 1.00 93.12 148 ALA A C 1
ATOM 1222 O O . ALA A 1 148 ? -2.764 -9.476 -5.744 1.00 93.12 148 ALA A O 1
ATOM 1223 N N . LYS A 1 149 ? -3.955 -8.814 -3.951 1.00 94.06 149 LYS A N 1
ATOM 1224 C CA . LYS A 1 149 ? -4.732 -7.790 -4.660 1.00 94.06 149 LYS A CA 1
ATOM 1225 C C . LYS A 1 149 ? -3.826 -6.683 -5.201 1.00 94.06 149 LYS A C 1
ATOM 1227 O O . LYS A 1 149 ? -3.892 -6.403 -6.397 1.00 94.06 149 LYS A O 1
ATOM 1232 N N . TRP A 1 150 ? -2.954 -6.112 -4.370 1.00 94.50 150 TRP A N 1
ATOM 1233 C CA . TRP A 1 150 ? -2.020 -5.067 -4.795 1.00 94.50 150 TRP A CA 1
ATOM 1234 C C . TRP A 1 150 ? -1.100 -5.548 -5.912 1.00 94.50 150 TRP A C 1
ATOM 1236 O O . TRP A 1 150 ? -1.032 -4.915 -6.960 1.00 94.50 150 TRP A O 1
ATOM 1246 N N . ARG A 1 151 ? -0.470 -6.720 -5.757 1.00 92.81 151 ARG A N 1
ATOM 1247 C CA . ARG A 1 151 ? 0.391 -7.305 -6.797 1.00 92.81 151 ARG A CA 1
ATOM 1248 C C . ARG A 1 151 ? -0.350 -7.440 -8.124 1.00 92.81 151 ARG A C 1
ATOM 1250 O O . ARG A 1 151 ? 0.173 -7.001 -9.141 1.00 92.81 151 ARG A O 1
ATOM 1257 N N . ARG A 1 152 ? -1.579 -7.975 -8.117 1.00 93.50 152 ARG A N 1
ATOM 1258 C CA . ARG A 1 152 ? -2.417 -8.109 -9.326 1.00 93.50 152 ARG A CA 1
ATOM 1259 C C . ARG A 1 152 ? -2.705 -6.762 -9.986 1.00 93.50 152 ARG A C 1
ATOM 1261 O O . ARG A 1 152 ? -2.626 -6.667 -11.206 1.00 93.50 152 ARG A O 1
ATOM 1268 N N . GLN A 1 153 ? -3.014 -5.737 -9.194 1.00 93.50 153 GLN A N 1
ATOM 1269 C CA . GLN A 1 153 ? -3.283 -4.389 -9.698 1.00 93.50 153 GLN A CA 1
ATOM 1270 C C . GLN A 1 153 ? -2.027 -3.702 -10.253 1.00 93.50 153 GLN A C 1
ATOM 1272 O O . GLN A 1 153 ? -2.144 -2.905 -11.178 1.00 93.50 153 GLN A O 1
ATOM 1277 N N . LEU A 1 154 ? -0.836 -4.031 -9.740 1.00 93.50 154 LEU A N 1
ATOM 1278 C CA . LEU A 1 154 ? 0.434 -3.422 -10.154 1.00 93.50 154 LEU A CA 1
ATOM 1279 C C . LEU A 1 154 ? 1.039 -4.029 -11.429 1.00 93.50 154 LEU A C 1
ATOM 1281 O O . LEU A 1 154 ? 1.774 -3.339 -12.134 1.00 93.50 154 LEU A O 1
ATOM 1285 N N . VAL A 1 155 ? 0.698 -5.276 -11.777 1.00 93.00 155 VAL A N 1
ATOM 1286 C CA . VAL A 1 155 ? 1.202 -5.962 -12.986 1.00 93.00 155 VAL A CA 1
ATOM 1287 C C . VAL A 1 155 ? 1.138 -5.119 -14.273 1.00 93.00 155 VAL A C 1
ATOM 1289 O O . VAL A 1 155 ? 2.161 -5.048 -14.961 1.00 93.00 155 VAL A O 1
ATOM 1292 N N . PRO A 1 156 ? 0.000 -4.505 -14.665 1.00 93.06 156 PRO A N 1
ATOM 1293 C CA . PRO A 1 156 ? -0.063 -3.733 -15.910 1.00 93.06 156 PRO A CA 1
ATOM 1294 C C . PRO A 1 156 ? 0.916 -2.553 -15.910 1.00 93.06 156 PRO A C 1
ATOM 1296 O O . PRO A 1 156 ? 1.599 -2.324 -16.907 1.00 93.06 156 PRO A O 1
ATOM 1299 N N . TYR A 1 157 ? 1.058 -1.873 -14.774 1.00 92.69 157 TYR A N 1
ATOM 1300 C CA . TYR A 1 157 ? 1.962 -0.738 -14.618 1.00 92.69 157 TYR A CA 1
ATOM 1301 C C . TYR A 1 157 ? 3.432 -1.160 -14.706 1.00 92.69 157 TYR A C 1
ATOM 1303 O O . TYR A 1 157 ? 4.221 -0.512 -15.388 1.00 92.69 157 TYR A O 1
ATOM 1311 N N . GLN A 1 158 ? 3.799 -2.300 -14.111 1.00 92.19 158 GLN A N 1
ATOM 1312 C CA . GLN A 1 158 ? 5.151 -2.854 -14.244 1.00 92.19 158 GLN A CA 1
ATOM 1313 C C . GLN A 1 158 ? 5.480 -3.244 -15.689 1.00 92.19 158 GLN A C 1
ATOM 1315 O O . GLN A 1 158 ? 6.589 -2.999 -16.163 1.00 92.19 158 GLN A O 1
ATOM 1320 N N . LYS A 1 159 ? 4.518 -3.834 -16.414 1.00 92.12 159 LYS A N 1
ATOM 1321 C CA . LYS A 1 159 ? 4.684 -4.162 -17.839 1.00 92.12 159 LYS A CA 1
ATOM 1322 C C . LYS A 1 159 ? 4.885 -2.904 -18.681 1.00 92.12 159 LYS A C 1
ATOM 1324 O O . LYS A 1 159 ? 5.774 -2.878 -19.528 1.00 92.12 159 LYS A O 1
ATOM 1329 N N . GLN A 1 160 ? 4.091 -1.864 -18.431 1.00 92.31 160 GLN A N 1
ATOM 1330 C CA . GLN A 1 160 ? 4.210 -0.586 -19.127 1.00 92.31 160 GLN A CA 1
ATOM 1331 C C . GLN A 1 160 ? 5.553 0.092 -18.836 1.00 92.31 160 GLN A C 1
ATOM 1333 O O . GLN A 1 160 ? 6.200 0.575 -19.764 1.00 92.31 160 GLN A O 1
ATOM 1338 N N . LEU A 1 161 ? 6.004 0.081 -17.580 1.00 92.19 161 LEU A N 1
ATOM 1339 C CA . LEU A 1 161 ? 7.301 0.630 -17.187 1.00 92.19 161 LEU A CA 1
ATOM 1340 C C . LEU A 1 161 ? 8.451 -0.070 -17.923 1.00 92.19 161 LEU A C 1
ATOM 1342 O O . LEU A 1 161 ? 9.275 0.597 -18.543 1.00 92.19 161 LEU A O 1
ATOM 1346 N N . ARG A 1 162 ? 8.462 -1.411 -17.920 1.00 92.00 162 ARG A N 1
ATOM 1347 C CA . ARG A 1 162 ? 9.477 -2.215 -18.624 1.00 92.00 162 ARG A CA 1
ATOM 1348 C C . ARG A 1 162 ? 9.469 -1.953 -20.126 1.00 92.00 162 ARG A C 1
ATOM 1350 O O . ARG A 1 162 ? 10.505 -1.637 -20.685 1.00 92.00 162 ARG A O 1
ATOM 1357 N N . SER A 1 163 ? 8.297 -1.963 -20.759 1.00 93.38 163 SER A N 1
ATOM 1358 C CA . SER A 1 163 ? 8.178 -1.712 -22.201 1.00 93.38 163 SER A CA 1
ATOM 1359 C C . SER A 1 163 ? 8.692 -0.331 -22.629 1.00 93.38 163 SER A C 1
ATOM 1361 O O . SER A 1 163 ? 9.264 -0.199 -23.712 1.00 93.38 163 SER A O 1
ATOM 1363 N N . ASN A 1 164 ? 8.467 0.713 -21.825 1.00 92.38 164 ASN A N 1
ATOM 1364 C CA . ASN A 1 164 ? 9.003 2.045 -22.124 1.00 92.38 164 ASN A CA 1
ATOM 1365 C C . ASN A 1 164 ? 10.513 2.112 -21.863 1.00 92.38 164 ASN A C 1
ATOM 1367 O O . ASN A 1 164 ? 11.240 2.686 -22.670 1.00 92.38 164 ASN A O 1
ATOM 1371 N N . TYR A 1 165 ? 10.990 1.471 -20.792 1.00 92.25 165 TYR A N 1
ATOM 1372 C CA . TYR A 1 165 ? 12.420 1.371 -20.512 1.00 92.25 165 TYR A CA 1
ATOM 1373 C C . TYR A 1 165 ? 13.179 0.641 -21.624 1.00 92.25 165 TYR A C 1
ATOM 1375 O O . TYR A 1 165 ? 14.200 1.139 -22.083 1.00 92.25 165 TYR A O 1
ATOM 1383 N N . ASP A 1 166 ? 12.664 -0.494 -22.101 1.00 93.75 166 ASP A N 1
ATOM 1384 C CA . ASP A 1 166 ? 13.290 -1.281 -23.167 1.00 93.75 166 ASP A CA 1
ATOM 1385 C C . ASP A 1 166 ? 13.401 -0.461 -24.462 1.00 93.75 166 ASP A C 1
ATOM 1387 O O . ASP A 1 166 ? 14.447 -0.459 -25.112 1.00 93.75 166 ASP A O 1
ATOM 1391 N N . ARG A 1 167 ? 12.359 0.315 -24.803 1.00 93.56 167 ARG A N 1
ATOM 1392 C CA . ARG A 1 167 ? 12.383 1.249 -25.944 1.00 93.56 167 ARG A CA 1
ATOM 1393 C C . ARG A 1 167 ? 13.474 2.307 -25.799 1.00 93.56 167 ARG A C 1
ATOM 1395 O O . ARG A 1 167 ? 14.233 2.532 -26.741 1.00 93.56 167 ARG A O 1
ATOM 1402 N N . TYR A 1 168 ? 13.578 2.923 -24.624 1.00 94.44 168 TYR A N 1
ATOM 1403 C CA . TYR A 1 168 ? 14.646 3.875 -24.331 1.00 94.44 168 TYR A CA 1
ATOM 1404 C C . TYR A 1 168 ? 16.035 3.217 -24.390 1.00 94.44 168 TYR A C 1
ATOM 1406 O O . TYR A 1 168 ? 16.958 3.774 -24.983 1.00 94.44 168 TYR A O 1
ATOM 1414 N N . ALA A 1 169 ? 16.195 2.025 -23.812 1.00 93.88 169 ALA A N 1
ATOM 1415 C CA . ALA A 1 169 ? 17.465 1.311 -23.759 1.00 93.88 169 ALA A CA 1
ATOM 1416 C C . ALA A 1 169 ? 17.991 0.975 -25.162 1.00 93.88 169 ALA A C 1
ATOM 1418 O O . ALA A 1 169 ? 19.169 1.211 -25.439 1.00 93.88 169 ALA A O 1
ATOM 1419 N N . VAL A 1 170 ? 17.113 0.506 -26.056 1.00 95.88 170 VAL A N 1
ATOM 1420 C CA . VAL A 1 170 ? 17.446 0.248 -27.465 1.00 95.88 170 VAL A CA 1
ATOM 1421 C C . VAL A 1 170 ? 17.877 1.539 -28.163 1.00 95.88 170 VAL A C 1
ATOM 1423 O O . VAL A 1 170 ? 18.966 1.582 -28.730 1.00 95.88 170 VAL A O 1
ATOM 1426 N N . ALA A 1 171 ? 17.099 2.621 -28.051 1.00 94.31 171 ALA A N 1
ATOM 1427 C CA . ALA A 1 171 ? 17.444 3.901 -28.676 1.00 94.31 171 ALA A CA 1
ATOM 1428 C C . ALA A 1 171 ? 18.771 4.478 -28.152 1.00 94.31 171 ALA A C 1
ATOM 1430 O O . ALA A 1 171 ? 19.596 4.973 -28.922 1.00 94.31 171 ALA A O 1
ATOM 1431 N N . LYS A 1 172 ? 19.024 4.359 -26.843 1.00 94.56 172 LYS A N 1
ATOM 1432 C CA . LYS A 1 172 ? 20.286 4.775 -26.220 1.00 94.56 172 LYS A CA 1
ATOM 1433 C C . LYS A 1 172 ? 21.469 3.961 -26.737 1.00 94.56 172 LYS A C 1
ATOM 1435 O O . LYS A 1 172 ? 22.561 4.505 -26.904 1.00 94.56 172 LYS A O 1
ATOM 1440 N N . GLN A 1 173 ? 21.280 2.665 -26.964 1.00 94.88 173 GLN A N 1
ATOM 1441 C CA . GLN A 1 173 ? 22.316 1.802 -27.517 1.00 94.88 173 GLN A CA 1
ATOM 1442 C C . GLN A 1 173 ? 22.602 2.144 -28.985 1.00 94.88 173 GLN A C 1
ATOM 1444 O O . GLN A 1 173 ? 23.762 2.344 -29.336 1.00 94.88 173 GLN A O 1
ATOM 1449 N N . GLU A 1 174 ? 21.566 2.331 -29.806 1.00 94.00 174 GLU A N 1
ATOM 1450 C CA . GLU A 1 174 ? 21.707 2.764 -31.203 1.00 94.00 174 GLU A CA 1
ATOM 1451 C C . GLU A 1 174 ? 22.420 4.115 -31.327 1.00 94.00 174 GLU A C 1
ATOM 1453 O O . GLU A 1 174 ? 23.281 4.292 -32.194 1.00 94.00 174 GLU A O 1
ATOM 1458 N N . TRP A 1 175 ? 22.093 5.064 -30.446 1.00 94.31 175 TRP A N 1
ATOM 1459 C CA . TRP A 1 175 ? 22.790 6.342 -30.373 1.00 94.31 175 TRP A CA 1
ATOM 1460 C C . TRP A 1 175 ? 24.274 6.157 -30.042 1.00 94.31 175 TRP A C 1
ATOM 1462 O O . TRP A 1 175 ? 25.115 6.666 -30.780 1.00 94.31 175 TRP A O 1
ATOM 1472 N N . ARG A 1 176 ? 24.617 5.371 -29.012 1.00 92.88 176 ARG A N 1
ATOM 1473 C CA . ARG A 1 176 ? 26.018 5.081 -28.643 1.00 92.88 176 ARG A CA 1
ATOM 1474 C C . ARG A 1 176 ? 26.799 4.408 -29.771 1.00 92.88 176 ARG A C 1
ATOM 1476 O O . ARG A 1 176 ? 27.980 4.697 -29.967 1.00 92.88 176 ARG A O 1
ATOM 1483 N N . ASP A 1 177 ? 26.167 3.516 -30.524 1.00 93.12 177 ASP A N 1
ATOM 1484 C CA . ASP A 1 177 ? 26.804 2.836 -31.654 1.00 93.12 177 ASP A CA 1
ATOM 1485 C C . ASP A 1 177 ? 27.010 3.792 -32.842 1.00 93.12 177 ASP A C 1
ATOM 1487 O O . ASP A 1 177 ? 28.074 3.804 -33.475 1.00 93.12 177 ASP A O 1
ATOM 1491 N N . ALA A 1 178 ? 26.037 4.669 -33.106 1.00 90.81 178 ALA A N 1
ATOM 1492 C CA . ALA A 1 178 ? 26.163 5.737 -34.093 1.00 90.81 178 ALA A CA 1
ATOM 1493 C C . ALA A 1 178 ? 27.211 6.784 -33.689 1.00 90.81 178 ALA A C 1
ATOM 1495 O O . ALA A 1 178 ? 27.947 7.280 -34.543 1.00 90.81 178 ALA A O 1
ATOM 1496 N N . GLU A 1 179 ? 27.321 7.085 -32.399 1.00 89.94 179 GLU A N 1
ATOM 1497 C CA . GLU A 1 179 ? 28.343 7.965 -31.853 1.00 89.94 179 GLU A CA 1
ATOM 1498 C C . GLU A 1 179 ? 29.731 7.348 -32.028 1.00 89.94 179 GLU A C 1
ATOM 1500 O O . GLU A 1 179 ? 30.654 8.035 -32.439 1.00 89.94 179 GLU A O 1
ATOM 1505 N N . LYS A 1 180 ? 29.927 6.042 -31.842 1.00 92.31 180 LYS A N 1
ATOM 1506 C CA . LYS A 1 180 ? 31.235 5.405 -32.103 1.00 92.31 180 LYS A CA 1
ATOM 1507 C C . LYS A 1 180 ? 31.636 5.425 -33.583 1.00 92.31 180 LYS A C 1
ATOM 1509 O O . LYS A 1 180 ? 32.825 5.475 -33.894 1.00 92.31 180 LYS A O 1
ATOM 1514 N N . SER A 1 181 ? 30.677 5.449 -34.506 1.00 90.81 181 SER A N 1
ATOM 1515 C CA . SER A 1 181 ? 30.938 5.427 -35.949 1.00 90.81 181 SER A CA 1
ATOM 1516 C C . SER A 1 181 ? 31.218 6.814 -36.543 1.00 90.81 181 SER A C 1
ATOM 1518 O O . SER A 1 181 ? 30.352 7.690 -36.595 1.00 90.81 181 SER A O 1
ATOM 1520 N N . ARG A 1 182 ? 32.415 6.998 -37.121 1.00 84.25 182 ARG A N 1
ATOM 1521 C CA . ARG A 1 182 ? 32.818 8.250 -37.797 1.00 84.25 182 ARG A CA 1
ATOM 1522 C C . ARG A 1 182 ? 31.850 8.661 -38.915 1.00 84.25 182 ARG A C 1
ATOM 1524 O O . ARG A 1 182 ? 31.514 9.835 -39.034 1.00 84.25 182 ARG A O 1
ATOM 1531 N N . ARG A 1 183 ? 31.356 7.704 -39.713 1.00 84.38 183 ARG A N 1
ATOM 1532 C CA . ARG A 1 183 ? 30.396 7.966 -40.803 1.00 84.38 183 ARG A CA 1
ATOM 1533 C C . ARG A 1 183 ? 29.066 8.500 -40.263 1.00 84.38 183 ARG A C 1
ATOM 1535 O O . ARG A 1 183 ? 28.504 9.442 -40.817 1.00 84.38 183 ARG A O 1
ATOM 1542 N N . HIS A 1 184 ? 28.565 7.932 -39.170 1.00 84.38 184 HIS A N 1
ATOM 1543 C CA . HIS A 1 184 ? 27.300 8.365 -38.576 1.00 84.38 184 HIS A CA 1
ATOM 1544 C C . HIS A 1 184 ? 27.386 9.739 -37.903 1.00 84.38 184 HIS A C 1
ATOM 1546 O O . HIS A 1 184 ? 26.411 10.489 -37.979 1.00 84.38 184 HIS A O 1
ATOM 1552 N N . ARG A 1 185 ? 28.556 10.122 -37.371 1.00 84.44 185 ARG A N 1
ATOM 1553 C CA . ARG A 1 185 ? 28.824 11.507 -36.942 1.00 84.44 185 ARG A CA 1
ATOM 1554 C C . ARG A 1 185 ? 28.782 12.490 -38.112 1.00 84.44 185 ARG A C 1
ATOM 1556 O O . ARG A 1 185 ? 28.038 13.460 -38.059 1.00 84.44 185 ARG A O 1
ATOM 1563 N N . MET A 1 186 ? 29.505 12.201 -39.197 1.00 78.75 186 MET A N 1
ATOM 1564 C CA . MET A 1 186 ? 29.581 13.101 -40.362 1.00 78.75 186 MET A CA 1
ATOM 1565 C C . MET A 1 186 ? 28.232 13.296 -41.069 1.00 78.75 186 MET A C 1
ATOM 1567 O O . MET A 1 186 ? 27.976 14.347 -41.640 1.00 78.75 186 MET A O 1
ATOM 1571 N N . THR A 1 187 ? 27.356 12.291 -41.027 1.00 86.75 187 THR A N 1
ATOM 1572 C CA . THR A 1 187 ? 26.005 12.361 -41.622 1.00 86.75 187 THR A CA 1
ATOM 1573 C C . THR A 1 187 ? 24.957 13.038 -40.728 1.00 86.75 187 THR A C 1
ATOM 1575 O O . THR A 1 187 ? 23.791 13.116 -41.113 1.00 86.75 187 THR A O 1
ATOM 1578 N N . GLY A 1 188 ? 25.319 13.467 -39.511 1.00 88.69 188 GLY A N 1
ATOM 1579 C CA . GLY A 1 188 ? 24.373 14.006 -38.525 1.00 88.69 188 GLY A CA 1
ATOM 1580 C C . GLY A 1 188 ? 23.377 12.973 -37.977 1.00 88.69 188 GLY A C 1
ATOM 1581 O O . GLY A 1 188 ? 22.462 13.328 -37.235 1.00 88.69 188 GLY A O 1
ATOM 1582 N N . LYS A 1 189 ? 23.530 11.681 -38.316 1.00 90.00 189 LYS A N 1
ATOM 1583 C CA . LYS A 1 189 ? 22.656 10.603 -37.824 1.00 90.00 189 LYS A CA 1
ATOM 1584 C C . LYS A 1 189 ? 22.789 10.432 -36.310 1.00 90.00 189 LYS A C 1
ATOM 1586 O O . LYS A 1 189 ? 21.778 10.218 -35.654 1.00 90.00 189 LYS A O 1
ATOM 1591 N N . ALA A 1 190 ? 24.002 10.572 -35.768 1.00 88.56 190 ALA A N 1
ATOM 1592 C CA . ALA A 1 190 ? 24.237 10.504 -34.325 1.00 88.56 190 ALA A CA 1
ATOM 1593 C C . ALA A 1 190 ? 23.418 11.567 -33.569 1.00 88.56 190 ALA A C 1
ATOM 1595 O O . ALA A 1 190 ? 22.686 11.220 -32.654 1.00 88.56 190 ALA A O 1
ATOM 1596 N N . GLN A 1 191 ? 23.427 12.819 -34.036 1.00 90.81 191 GLN A N 1
ATOM 1597 C CA . GLN A 1 191 ? 22.666 13.915 -33.421 1.00 90.81 191 GLN A CA 1
ATOM 1598 C C . GLN A 1 191 ? 21.142 13.736 -33.550 1.00 90.81 191 GLN A C 1
ATOM 1600 O O . GLN A 1 191 ? 20.376 14.157 -32.688 1.00 90.81 191 GLN A O 1
ATOM 1605 N N . LYS A 1 192 ? 20.664 13.099 -34.628 1.00 92.25 192 LYS A N 1
ATOM 1606 C CA . LYS A 1 192 ? 19.242 12.733 -34.752 1.00 92.25 192 LYS A CA 1
ATOM 1607 C C . LYS A 1 192 ? 18.851 11.642 -33.754 1.00 92.25 192 LYS A C 1
ATOM 1609 O O . LYS A 1 192 ? 17.789 11.738 -33.151 1.00 92.25 192 LYS A O 1
ATOM 1614 N N . LEU A 1 193 ? 19.695 10.622 -33.591 1.00 92.06 193 LEU A N 1
ATOM 1615 C CA . LEU A 1 193 ? 19.466 9.532 -32.639 1.00 92.06 193 LEU A CA 1
ATOM 1616 C C . LEU A 1 193 ? 19.583 9.996 -31.185 1.00 92.06 193 LEU A C 1
ATOM 1618 O O . LEU A 1 193 ? 18.838 9.499 -30.353 1.00 92.06 193 LEU A O 1
ATOM 1622 N N . GLU A 1 194 ? 20.443 10.972 -30.902 1.00 91.62 194 GLU A N 1
ATOM 1623 C CA . GLU A 1 194 ? 20.536 11.645 -29.601 1.00 91.62 194 GLU A CA 1
ATOM 1624 C C . GLU A 1 194 ? 19.189 12.261 -29.215 1.00 91.62 194 GLU A C 1
ATOM 1626 O O . GLU A 1 194 ? 18.598 11.870 -28.216 1.00 91.62 194 GLU A O 1
ATOM 1631 N N . LYS A 1 195 ? 18.619 13.101 -30.092 1.00 91.56 195 LYS A N 1
ATOM 1632 C CA . LYS A 1 195 ? 17.295 13.704 -29.870 1.00 91.56 195 LYS A CA 1
ATOM 1633 C C . LYS A 1 195 ? 16.201 12.657 -29.659 1.00 91.56 195 LYS A C 1
ATOM 1635 O O . LYS A 1 195 ? 15.331 12.847 -28.819 1.00 91.56 195 LYS A O 1
ATOM 1640 N N . ILE A 1 196 ? 16.235 11.554 -30.412 1.00 91.31 196 ILE A N 1
ATOM 1641 C CA . ILE A 1 196 ? 15.276 10.452 -30.245 1.00 91.31 196 ILE A CA 1
ATOM 1642 C C . ILE A 1 196 ? 15.465 9.780 -28.876 1.00 91.31 196 ILE A C 1
ATOM 1644 O O . ILE A 1 196 ? 14.485 9.561 -28.164 1.00 91.31 196 ILE A O 1
ATOM 1648 N N . ALA A 1 197 ? 16.703 9.482 -28.483 1.00 91.00 197 ALA A N 1
ATOM 1649 C CA . ALA A 1 197 ? 17.005 8.879 -27.190 1.00 91.00 197 ALA A CA 1
ATOM 1650 C C . ALA A 1 197 ? 16.586 9.789 -26.023 1.00 91.00 197 ALA A C 1
ATOM 1652 O O . ALA A 1 197 ? 16.011 9.288 -25.057 1.00 91.00 197 ALA A O 1
ATOM 1653 N N . ASP A 1 198 ? 16.794 11.101 -26.139 1.00 90.19 198 ASP A N 1
ATOM 1654 C CA . ASP A 1 198 ? 16.365 12.084 -25.142 1.00 90.19 198 ASP A CA 1
ATOM 1655 C C . ASP A 1 198 ? 14.839 12.147 -25.043 1.00 90.19 198 ASP A C 1
ATOM 1657 O O . ASP A 1 198 ? 14.291 12.045 -23.948 1.00 90.19 198 ASP A O 1
ATOM 1661 N N . THR A 1 199 ? 14.118 12.214 -26.170 1.00 89.88 199 THR A N 1
ATOM 1662 C CA . THR A 1 199 ? 12.641 12.188 -26.139 1.00 89.88 199 THR A CA 1
ATOM 1663 C C . THR A 1 199 ? 12.101 10.928 -25.459 1.00 89.88 199 THR A C 1
ATOM 1665 O O . THR A 1 199 ? 11.227 11.017 -24.599 1.00 89.88 199 THR A O 1
ATOM 1668 N N . LEU A 1 200 ? 12.684 9.762 -25.756 1.00 91.56 200 LEU A N 1
ATOM 1669 C CA . LEU A 1 200 ? 12.287 8.495 -25.142 1.00 91.56 200 LEU A CA 1
ATOM 1670 C C . LEU A 1 200 ? 12.675 8.398 -23.661 1.00 91.56 200 LEU A C 1
ATOM 1672 O O . LEU A 1 200 ? 11.992 7.704 -22.906 1.00 91.56 200 LEU A O 1
ATOM 1676 N N . LEU A 1 201 ? 13.744 9.075 -23.227 1.00 90.12 201 LEU A N 1
ATOM 1677 C CA . LEU A 1 201 ? 14.084 9.181 -21.809 1.00 90.12 201 LEU A CA 1
ATOM 1678 C C . LEU A 1 201 ? 12.980 9.920 -21.053 1.00 90.12 201 LEU A C 1
ATOM 1680 O O . LEU A 1 201 ? 12.548 9.457 -19.998 1.00 90.12 201 LEU A O 1
ATOM 1684 N N . TYR A 1 202 ? 12.512 11.045 -21.589 1.00 88.31 202 TYR A N 1
ATOM 1685 C CA . TYR A 1 202 ? 11.474 11.843 -20.944 1.00 88.31 202 TYR A CA 1
ATOM 1686 C C . TYR A 1 202 ? 10.110 11.148 -20.956 1.00 88.31 202 TYR A C 1
ATOM 1688 O O . TYR A 1 202 ? 9.437 11.132 -19.925 1.00 88.31 202 TYR A O 1
ATOM 1696 N N . ASP A 1 203 ? 9.749 10.478 -22.053 1.00 90.12 203 ASP A N 1
ATOM 1697 C CA . ASP A 1 203 ? 8.566 9.608 -22.096 1.00 90.12 203 ASP A CA 1
ATOM 1698 C C . ASP A 1 203 ? 8.637 8.522 -21.011 1.00 90.12 203 ASP A C 1
ATOM 1700 O O . ASP A 1 203 ? 7.654 8.233 -20.323 1.00 90.12 203 ASP A O 1
ATOM 1704 N N . PHE A 1 204 ? 9.820 7.928 -20.818 1.00 91.25 204 PHE A N 1
ATOM 1705 C CA . PHE A 1 204 ? 10.051 6.956 -19.756 1.00 91.25 204 PHE A CA 1
ATOM 1706 C C . PHE A 1 204 ? 9.902 7.570 -18.355 1.00 91.25 204 PHE A C 1
ATOM 1708 O O . PHE A 1 204 ? 9.270 6.948 -17.501 1.00 91.25 204 PHE A O 1
ATOM 1715 N N . LEU A 1 205 ? 10.431 8.773 -18.108 1.00 91.00 205 LEU A N 1
ATOM 1716 C CA . LEU A 1 205 ? 10.285 9.461 -16.820 1.00 91.00 205 LEU A CA 1
ATOM 1717 C C . LEU A 1 205 ? 8.827 9.832 -16.515 1.00 91.00 205 LEU A C 1
ATOM 1719 O O . LEU A 1 205 ? 8.385 9.699 -15.375 1.00 91.00 205 LEU A O 1
ATOM 1723 N N . GLU A 1 206 ? 8.050 10.226 -17.519 1.00 92.31 206 GLU A N 1
ATOM 1724 C CA . GLU A 1 206 ? 6.621 10.497 -17.347 1.00 92.31 206 GLU A CA 1
ATOM 1725 C C . GLU A 1 206 ? 5.833 9.210 -17.045 1.00 92.31 206 GLU A C 1
ATOM 1727 O O . GLU A 1 206 ? 4.960 9.189 -16.172 1.00 92.31 206 GLU A O 1
ATOM 1732 N N . VAL A 1 207 ? 6.177 8.093 -17.699 1.00 92.62 207 VAL A N 1
ATOM 1733 C CA . VAL A 1 207 ? 5.623 6.777 -17.342 1.00 92.62 207 VAL A CA 1
ATOM 1734 C C . VAL A 1 207 ? 6.040 6.378 -15.926 1.00 92.62 207 VAL A C 1
ATOM 1736 O O . VAL A 1 207 ? 5.222 5.835 -15.188 1.00 92.62 207 VAL A O 1
ATOM 1739 N N . LEU A 1 208 ? 7.277 6.659 -15.516 1.00 91.69 208 LEU A N 1
ATOM 1740 C CA . LEU A 1 208 ? 7.755 6.415 -14.155 1.00 91.69 208 LEU A CA 1
ATOM 1741 C C . LEU A 1 208 ? 6.912 7.193 -13.140 1.00 91.69 208 LEU A C 1
ATOM 1743 O O . LEU A 1 208 ? 6.401 6.581 -12.201 1.00 91.69 208 LEU A O 1
ATOM 1747 N N . ARG A 1 209 ? 6.690 8.496 -13.363 1.00 94.00 209 ARG A N 1
ATOM 1748 C CA . ARG A 1 209 ? 5.797 9.330 -12.543 1.00 94.00 209 ARG A CA 1
ATOM 1749 C C . ARG A 1 209 ? 4.414 8.698 -12.418 1.00 94.00 209 ARG A C 1
ATOM 1751 O O . ARG A 1 209 ? 3.933 8.465 -11.310 1.00 94.00 209 ARG A O 1
ATOM 1758 N N . PHE A 1 210 ? 3.802 8.355 -13.549 1.00 93.88 210 PHE A N 1
ATOM 1759 C CA . PHE A 1 210 ? 2.484 7.722 -13.599 1.00 93.88 210 PHE A CA 1
ATOM 1760 C C . PHE A 1 210 ? 2.424 6.404 -12.809 1.00 93.88 210 PHE A C 1
ATOM 1762 O O . PHE A 1 210 ? 1.484 6.169 -12.051 1.00 93.88 210 PHE A O 1
ATOM 1769 N N . VAL A 1 211 ? 3.433 5.543 -12.957 1.00 93.81 211 VAL A N 1
ATOM 1770 C CA . VAL A 1 211 ? 3.493 4.221 -12.318 1.00 93.81 211 VAL A CA 1
ATOM 1771 C C . VAL A 1 211 ? 3.709 4.326 -10.805 1.00 93.81 211 VAL A C 1
ATOM 1773 O O . VAL A 1 211 ? 3.089 3.573 -10.053 1.00 93.81 211 VAL A O 1
ATOM 1776 N N . VAL A 1 212 ? 4.544 5.259 -10.343 1.00 93.31 212 VAL A N 1
ATOM 1777 C CA . VAL A 1 212 ? 4.747 5.518 -8.907 1.00 93.31 212 VAL A CA 1
ATOM 1778 C C . VAL A 1 212 ? 3.483 6.114 -8.282 1.00 93.31 212 VAL A C 1
ATOM 1780 O O . VAL A 1 212 ? 3.050 5.678 -7.216 1.00 93.31 212 VAL A O 1
ATOM 1783 N N . GLU A 1 213 ? 2.815 7.043 -8.965 1.00 93.94 213 GLU A N 1
ATOM 1784 C CA . GLU A 1 213 ? 1.521 7.556 -8.508 1.00 93.94 213 GLU A CA 1
ATOM 1785 C C . GLU A 1 213 ? 0.453 6.453 -8.445 1.00 93.94 213 GLU A C 1
ATOM 1787 O O . GLU A 1 213 ? -0.329 6.401 -7.493 1.00 93.94 213 GLU A O 1
ATOM 1792 N N . ALA A 1 214 ? 0.444 5.535 -9.417 1.00 93.38 214 ALA A N 1
ATOM 1793 C CA . ALA A 1 214 ? -0.438 4.374 -9.407 1.00 93.38 214 ALA A CA 1
ATOM 1794 C C . ALA A 1 214 ? -0.129 3.434 -8.231 1.00 93.38 214 ALA A C 1
ATOM 1796 O O . ALA A 1 214 ? -1.056 2.928 -7.600 1.00 93.38 214 ALA A O 1
ATOM 1797 N N . LEU A 1 215 ? 1.153 3.232 -7.897 1.00 93.81 215 LEU A N 1
ATOM 1798 C CA . LEU A 1 215 ? 1.572 2.470 -6.718 1.00 93.81 215 LEU A CA 1
ATOM 1799 C C . LEU A 1 215 ? 0.992 3.076 -5.439 1.00 93.81 215 LEU A C 1
ATOM 1801 O O . LEU A 1 215 ? 0.390 2.361 -4.634 1.00 93.81 215 LEU A O 1
ATOM 1805 N N . PHE A 1 216 ? 1.117 4.393 -5.274 1.00 93.62 216 PHE A N 1
ATOM 1806 C CA . PHE A 1 216 ? 0.559 5.089 -4.118 1.00 93.62 216 PHE A CA 1
ATOM 1807 C C . PHE A 1 216 ? -0.962 5.007 -4.062 1.00 93.62 216 PHE A C 1
ATOM 1809 O O . PHE A 1 216 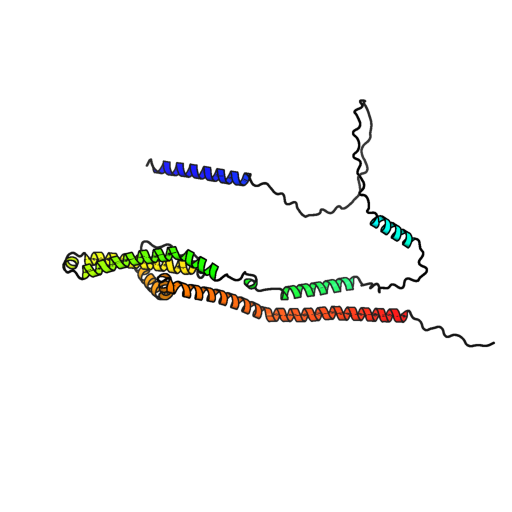? -1.514 4.799 -2.981 1.00 93.62 216 PHE A O 1
ATOM 1816 N N . HIS A 1 217 ? -1.640 5.103 -5.203 1.00 93.62 217 HIS A N 1
ATOM 1817 C CA . HIS A 1 217 ? -3.088 4.949 -5.264 1.00 93.62 217 HIS A CA 1
ATOM 1818 C C . HIS A 1 217 ? -3.540 3.529 -4.881 1.00 93.62 217 HIS A C 1
ATOM 1820 O O . HIS A 1 217 ? -4.412 3.356 -4.033 1.00 93.62 217 HIS A O 1
ATOM 1826 N N . VAL A 1 218 ? -2.905 2.494 -5.442 1.00 92.38 218 VAL A N 1
ATOM 1827 C CA . VAL A 1 218 ? -3.242 1.082 -5.180 1.00 92.38 218 VAL A CA 1
ATOM 1828 C C . VAL A 1 218 ? -3.054 0.710 -3.707 1.00 92.38 218 VAL A C 1
ATOM 1830 O O . VAL A 1 218 ? -3.874 -0.017 -3.141 1.00 92.38 218 VAL A O 1
ATOM 1833 N N . VAL A 1 219 ? -1.988 1.214 -3.083 1.00 90.06 219 VAL A N 1
ATOM 1834 C CA . VAL A 1 219 ? -1.664 0.949 -1.672 1.00 90.06 219 VAL A CA 1
ATOM 1835 C C . VAL A 1 219 ? -2.453 1.864 -0.719 1.00 90.06 219 VAL A C 1
ATOM 1837 O O . VAL A 1 219 ? -2.484 1.620 0.484 1.00 90.06 219 VAL A O 1
ATOM 1840 N N . GLY A 1 220 ? -3.157 2.874 -1.241 1.00 87.38 220 GLY A N 1
ATOM 1841 C CA . GLY A 1 220 ? -3.993 3.789 -0.458 1.00 87.38 220 GLY A CA 1
ATOM 1842 C C . GLY A 1 220 ? -3.227 4.930 0.216 1.00 87.38 220 GLY A C 1
ATOM 1843 O O . GLY A 1 220 ? -3.758 5.570 1.117 1.00 87.38 220 GLY A O 1
ATOM 1844 N N . LEU A 1 221 ? -1.993 5.201 -0.217 1.00 87.81 221 LEU A N 1
ATOM 1845 C CA . LEU A 1 221 ? -1.233 6.393 0.182 1.00 87.81 221 LEU A CA 1
ATOM 1846 C C . LEU A 1 221 ? -1.720 7.650 -0.544 1.00 87.81 221 LEU A C 1
ATOM 1848 O O . LEU A 1 221 ? -1.530 8.759 -0.052 1.00 87.81 221 LEU A O 1
ATOM 1852 N N . ARG A 1 222 ? -2.360 7.474 -1.704 1.00 89.38 222 ARG A N 1
ATOM 1853 C CA . ARG A 1 222 ? -2.972 8.555 -2.470 1.00 89.38 222 ARG A CA 1
ATOM 1854 C C . ARG A 1 222 ? -4.466 8.286 -2.685 1.00 89.38 222 ARG A C 1
ATOM 1856 O O . ARG A 1 222 ? -4.810 7.213 -3.184 1.00 89.38 222 ARG A O 1
ATOM 1863 N N . PRO A 1 223 ? -5.356 9.245 -2.370 1.00 85.88 223 PRO A N 1
ATOM 1864 C CA . PRO A 1 223 ? -6.791 9.087 -2.611 1.00 85.88 223 PRO A CA 1
ATOM 1865 C C . PRO A 1 223 ? -7.139 9.183 -4.102 1.00 85.88 223 PRO A C 1
ATOM 1867 O O . PRO A 1 223 ? -8.008 8.469 -4.594 1.00 85.88 223 PRO A O 1
ATOM 1870 N N . GLU A 1 224 ? -6.437 10.045 -4.830 1.00 90.19 224 GLU A N 1
ATOM 1871 C CA . GLU A 1 224 ? -6.674 10.299 -6.247 1.00 90.19 224 GLU A CA 1
ATOM 1872 C C . GLU A 1 224 ? -5.968 9.284 -7.153 1.00 90.19 224 GLU A C 1
ATOM 1874 O O . GLU A 1 224 ? -4.870 8.819 -6.820 1.00 90.19 224 GLU A O 1
ATOM 1879 N N . PRO A 1 225 ? -6.560 8.968 -8.319 1.00 88.81 225 PRO A N 1
ATOM 1880 C CA . PRO A 1 225 ? -5.886 8.186 -9.342 1.00 88.81 225 PRO A CA 1
ATOM 1881 C C . PRO A 1 225 ? -4.662 8.933 -9.903 1.00 88.81 225 PRO A C 1
ATOM 1883 O O . PRO A 1 225 ? -4.571 10.160 -9.799 1.00 88.81 225 PRO A O 1
ATOM 1886 N N . PRO A 1 226 ? -3.710 8.207 -10.517 1.00 90.31 226 PRO A N 1
ATOM 1887 C CA . PRO A 1 226 ? -2.550 8.824 -11.147 1.00 90.31 226 PRO A CA 1
ATOM 1888 C C . PRO A 1 226 ? -2.975 9.772 -12.272 1.00 90.31 226 PRO A C 1
ATOM 1890 O O . PRO A 1 226 ? -3.876 9.464 -13.057 1.00 90.31 226 PRO A O 1
ATOM 1893 N N . ASN A 1 227 ? -2.296 10.916 -12.375 1.00 88.50 227 ASN A N 1
ATOM 1894 C CA . ASN A 1 227 ? -2.576 11.867 -13.450 1.00 88.50 227 ASN A CA 1
ATOM 1895 C C . ASN A 1 227 ? -2.178 11.252 -14.799 1.00 88.50 227 ASN A C 1
ATOM 1897 O O . ASN A 1 227 ? -1.092 10.669 -14.875 1.00 88.50 227 ASN A O 1
ATOM 1901 N N . PRO A 1 228 ? -2.990 11.409 -15.860 1.00 89.25 228 PRO A N 1
ATOM 1902 C CA . PRO A 1 228 ? -2.731 10.780 -17.151 1.00 89.25 228 PRO A CA 1
ATOM 1903 C C . PRO A 1 228 ? -1.361 11.175 -17.710 1.00 89.25 228 PRO A C 1
ATOM 1905 O O . PRO A 1 228 ? -0.872 12.278 -17.466 1.00 89.25 228 PRO A O 1
ATOM 1908 N N . ILE A 1 229 ? -0.763 10.254 -18.468 1.00 87.88 229 ILE A N 1
ATOM 1909 C CA . ILE A 1 229 ? 0.536 10.445 -19.121 1.00 87.88 229 ILE A CA 1
ATOM 1910 C C . ILE A 1 229 ? 0.437 11.620 -20.092 1.00 87.88 229 ILE A C 1
ATOM 1912 O O . ILE A 1 229 ? -0.412 11.631 -20.988 1.00 87.88 229 ILE A O 1
ATOM 1916 N N . ARG A 1 230 ? 1.315 12.604 -19.912 1.00 85.44 230 ARG A N 1
ATOM 1917 C CA . ARG A 1 230 ? 1.427 13.765 -20.796 1.00 85.44 230 ARG A CA 1
ATOM 1918 C C . ARG A 1 230 ? 2.188 13.379 -22.063 1.00 85.44 230 ARG A C 1
ATOM 1920 O O . ARG A 1 230 ? 3.245 12.767 -21.991 1.00 85.44 230 ARG A O 1
ATOM 1927 N N . THR A 1 231 ? 1.660 13.753 -23.227 1.00 74.81 231 THR A N 1
ATOM 1928 C CA . THR A 1 231 ? 2.282 13.470 -24.537 1.00 74.81 231 THR A CA 1
ATOM 1929 C C . THR A 1 231 ? 3.206 14.583 -25.030 1.00 74.81 231 THR A C 1
ATOM 1931 O O . THR A 1 231 ? 3.880 14.415 -26.039 1.00 74.81 231 THR A O 1
ATOM 1934 N N . VAL A 1 232 ? 3.201 15.742 -24.369 1.00 72.81 232 VAL A N 1
ATOM 1935 C CA . VAL A 1 232 ? 4.063 16.886 -24.687 1.00 72.81 232 VAL A CA 1
ATOM 1936 C C . VAL A 1 232 ? 4.651 17.388 -23.376 1.00 72.81 232 VAL A C 1
ATOM 1938 O O . VAL A 1 232 ? 3.901 17.750 -22.468 1.00 72.81 232 VAL A O 1
ATOM 1941 N N . LEU A 1 233 ? 5.979 17.372 -23.278 1.00 75.38 233 LEU A N 1
ATOM 1942 C CA . LEU A 1 233 ? 6.727 17.790 -22.095 1.00 75.38 233 LEU A CA 1
ATOM 1943 C C . LEU A 1 233 ? 7.452 19.101 -22.397 1.00 75.38 233 LEU A C 1
ATOM 1945 O O . LEU A 1 233 ? 8.167 19.200 -23.395 1.00 75.38 233 LEU A O 1
ATOM 1949 N N . ASN A 1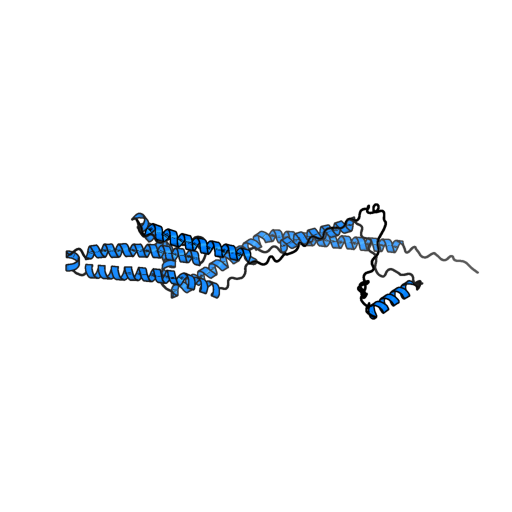 234 ? 7.267 20.104 -21.540 1.00 80.88 234 ASN A N 1
ATOM 1950 C CA . ASN A 1 234 ? 8.039 21.342 -21.601 1.00 80.88 234 ASN A CA 1
ATOM 1951 C C . ASN A 1 234 ? 9.367 21.183 -20.846 1.00 80.88 234 ASN A C 1
ATOM 1953 O O . ASN A 1 234 ? 9.502 20.315 -19.988 1.00 80.88 234 ASN A O 1
ATOM 1957 N N . GLU A 1 235 ? 10.324 22.085 -21.067 1.00 77.56 235 GLU A N 1
ATOM 1958 C CA . GLU A 1 235 ? 11.612 22.100 -20.343 1.00 77.56 235 GLU A CA 1
ATOM 1959 C C . GLU A 1 235 ? 11.441 22.175 -18.814 1.00 77.56 235 GLU A C 1
ATOM 1961 O O . GLU A 1 235 ? 12.183 21.556 -18.058 1.00 77.56 235 GLU A O 1
ATOM 1966 N N . LYS A 1 236 ? 10.406 22.878 -18.334 1.00 81.62 236 LYS A N 1
ATOM 1967 C CA . LYS A 1 236 ? 10.058 22.909 -16.903 1.00 81.62 236 LYS A CA 1
ATOM 1968 C C . LYS A 1 236 ? 9.566 21.556 -16.390 1.00 81.62 236 LYS A C 1
ATOM 1970 O O . LYS A 1 236 ? 9.825 21.216 -15.244 1.00 81.62 236 LYS A O 1
ATOM 1975 N N . ASP A 1 237 ? 8.860 20.794 -17.221 1.00 82.19 237 ASP A N 1
ATOM 1976 C CA . ASP A 1 237 ? 8.391 19.464 -16.837 1.00 82.19 237 ASP A CA 1
ATOM 1977 C C . ASP A 1 237 ? 9.581 18.497 -16.712 1.00 82.19 237 ASP A C 1
ATOM 1979 O O . ASP A 1 237 ? 9.591 17.653 -15.820 1.00 82.19 237 ASP A O 1
ATOM 1983 N N . GLN A 1 238 ? 10.627 18.668 -17.529 1.00 82.88 238 GLN A N 1
ATOM 1984 C CA . GLN A 1 238 ? 11.841 17.844 -17.472 1.00 82.88 238 GLN A CA 1
ATOM 1985 C C . GLN A 1 238 ? 12.524 17.920 -16.102 1.00 82.88 238 GLN A C 1
ATOM 1987 O O . GLN A 1 238 ? 12.742 16.888 -15.470 1.00 82.88 238 GLN A O 1
ATOM 1992 N N . THR A 1 239 ? 12.781 19.129 -15.596 1.00 86.75 239 THR A N 1
ATOM 1993 C CA . THR A 1 239 ? 13.422 19.301 -14.282 1.00 86.75 239 THR A CA 1
ATOM 1994 C C . THR A 1 239 ? 12.545 18.769 -13.150 1.00 86.75 239 THR A C 1
ATOM 1996 O O . THR A 1 239 ? 13.049 18.143 -12.219 1.00 86.75 239 THR A O 1
ATOM 1999 N N . THR A 1 240 ? 11.220 18.935 -13.244 1.00 88.81 240 THR A N 1
ATOM 2000 C CA . THR A 1 240 ? 10.300 18.363 -12.248 1.00 88.81 240 THR A CA 1
ATOM 2001 C C . THR A 1 240 ? 10.288 16.837 -12.265 1.00 88.81 240 THR A C 1
ATOM 2003 O O . THR A 1 240 ? 10.196 16.223 -11.206 1.00 88.81 240 THR A O 1
ATOM 2006 N N . LEU A 1 241 ? 10.408 16.210 -13.439 1.00 88.19 241 LEU A N 1
ATOM 2007 C CA . LEU A 1 241 ? 10.457 14.755 -13.574 1.00 88.19 241 LEU A CA 1
ATOM 2008 C C . LEU A 1 241 ? 11.764 14.173 -13.034 1.00 88.19 241 LEU A C 1
ATOM 2010 O O . LEU A 1 241 ? 11.754 13.113 -12.407 1.00 88.19 241 LEU A O 1
ATOM 2014 N N . GLU A 1 242 ? 12.880 14.867 -13.234 1.00 88.12 242 GLU A N 1
ATOM 2015 C CA .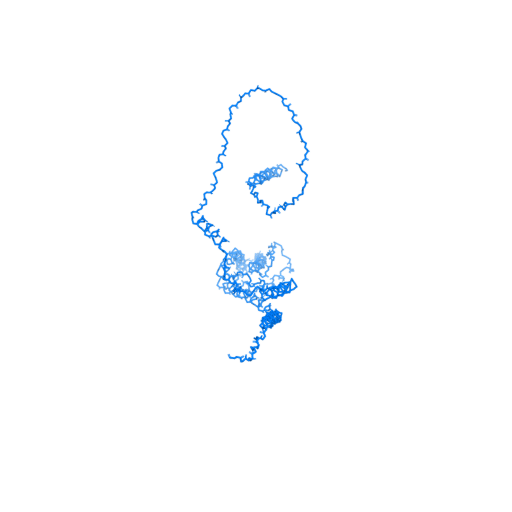 GLU A 1 242 ? 14.171 14.483 -12.662 1.00 88.12 242 GLU A CA 1
ATOM 2016 C C . GLU A 1 242 ? 14.150 14.570 -11.133 1.00 88.12 242 GLU A C 1
ATOM 2018 O O . GLU A 1 242 ? 14.479 13.591 -10.463 1.00 88.12 242 GLU A O 1
ATOM 2023 N N . GLN A 1 243 ? 13.648 15.676 -10.576 1.00 90.75 243 GLN A N 1
ATOM 2024 C CA . GLN A 1 243 ? 13.452 15.816 -9.128 1.00 90.75 243 GLN A CA 1
ATOM 2025 C C . GLN A 1 243 ? 12.489 14.760 -8.574 1.00 90.75 243 GLN A C 1
ATOM 2027 O O . GLN A 1 243 ? 12.720 14.185 -7.512 1.00 90.75 243 GLN A O 1
ATOM 2032 N N . PHE A 1 244 ? 11.405 14.469 -9.298 1.00 90.25 244 PHE A N 1
ATOM 2033 C CA . PHE A 1 244 ? 10.457 13.428 -8.909 1.00 90.25 244 PHE A CA 1
ATOM 2034 C C . PHE A 1 244 ? 11.133 12.057 -8.843 1.00 90.25 244 PHE A C 1
ATOM 2036 O O . PHE A 1 244 ? 10.917 11.306 -7.892 1.00 90.25 244 PHE A O 1
ATOM 2043 N N . LYS A 1 245 ? 11.969 11.733 -9.834 1.00 88.81 245 LYS A N 1
ATOM 2044 C CA . LYS A 1 245 ? 12.733 10.487 -9.854 1.00 88.81 245 LYS A CA 1
ATOM 2045 C C . LYS A 1 245 ? 13.659 10.392 -8.642 1.00 88.81 245 LYS A C 1
ATOM 2047 O O . LYS A 1 245 ? 13.691 9.341 -8.017 1.00 88.81 245 LYS A O 1
ATOM 2052 N N . GLU A 1 246 ? 14.382 11.457 -8.302 1.00 91.44 246 GLU A N 1
ATOM 2053 C CA . GLU A 1 246 ? 15.266 11.470 -7.127 1.00 91.44 246 GLU A CA 1
ATOM 2054 C C . GLU A 1 246 ? 14.489 11.250 -5.824 1.00 91.44 246 GLU A C 1
ATOM 2056 O O . GLU A 1 246 ? 14.877 10.420 -5.001 1.00 91.44 246 GLU A O 1
ATOM 2061 N N . ASN A 1 247 ? 13.342 11.914 -5.673 1.00 92.88 247 ASN A N 1
ATOM 2062 C CA . ASN A 1 247 ? 12.490 11.786 -4.489 1.00 92.88 247 ASN A CA 1
ATOM 2063 C C . ASN A 1 247 ? 11.866 10.390 -4.333 1.00 92.88 247 ASN A C 1
ATOM 2065 O O . ASN A 1 247 ? 11.541 9.983 -3.217 1.00 92.88 247 ASN A O 1
ATOM 2069 N N . HIS A 1 248 ? 11.682 9.667 -5.440 1.00 91.25 248 HIS A N 1
ATOM 2070 C CA . HIS A 1 248 ? 10.976 8.386 -5.486 1.00 91.25 248 HIS A CA 1
ATOM 2071 C C . HIS A 1 248 ? 11.825 7.236 -6.045 1.00 91.25 248 HIS A C 1
ATOM 2073 O O . HIS A 1 248 ? 11.293 6.254 -6.572 1.00 91.25 248 HIS A O 1
ATOM 2079 N N . ASP A 1 249 ? 13.152 7.326 -5.926 1.00 89.75 249 ASP A N 1
ATOM 2080 C CA . ASP A 1 249 ? 14.069 6.320 -6.475 1.00 89.75 249 ASP A CA 1
ATOM 2081 C C . ASP A 1 249 ? 13.869 4.937 -5.824 1.00 89.75 249 ASP A C 1
ATOM 2083 O O . ASP A 1 249 ? 14.003 3.889 -6.469 1.00 89.75 249 ASP A O 1
ATOM 2087 N N . SER A 1 250 ? 13.454 4.921 -4.552 1.00 90.00 250 SER A N 1
ATOM 2088 C CA . SER A 1 250 ? 13.164 3.692 -3.810 1.00 90.00 250 SER A CA 1
ATOM 2089 C C . SER A 1 250 ? 11.921 2.972 -4.348 1.00 90.00 250 SER A C 1
ATOM 2091 O O . SER A 1 250 ? 11.940 1.761 -4.582 1.00 90.00 250 SER A O 1
ATOM 2093 N N . GLU A 1 251 ? 10.853 3.726 -4.611 1.00 92.06 251 GLU A N 1
ATOM 2094 C CA . GLU A 1 251 ? 9.591 3.256 -5.172 1.00 92.06 251 GLU A CA 1
ATOM 2095 C C . GLU A 1 251 ? 9.776 2.801 -6.613 1.00 92.06 251 GLU A C 1
ATOM 2097 O O . GLU A 1 251 ? 9.258 1.757 -7.016 1.00 92.06 251 GLU A O 1
ATOM 2102 N N . PHE A 1 252 ? 10.563 3.554 -7.378 1.00 87.94 252 PHE A N 1
ATOM 2103 C CA . PHE A 1 252 ? 10.945 3.174 -8.724 1.00 87.94 252 PHE A CA 1
ATOM 2104 C C . PHE A 1 252 ? 11.704 1.842 -8.731 1.00 87.94 252 PHE A C 1
ATOM 2106 O O . PHE A 1 252 ? 11.318 0.909 -9.442 1.00 87.94 252 PHE A O 1
ATOM 2113 N N . SER A 1 253 ? 12.735 1.718 -7.892 1.00 89.06 253 SER A N 1
ATOM 2114 C CA . SER A 1 253 ? 13.513 0.487 -7.743 1.00 89.06 253 SER A CA 1
ATOM 2115 C C . SER A 1 253 ? 12.641 -0.709 -7.354 1.00 89.06 253 SER A C 1
ATOM 2117 O O . SER A 1 253 ? 12.840 -1.815 -7.865 1.00 89.06 253 SER A O 1
ATOM 2119 N N . ALA A 1 254 ? 11.655 -0.494 -6.479 1.00 90.44 254 ALA A N 1
ATOM 2120 C CA . ALA A 1 254 ? 10.678 -1.509 -6.105 1.00 90.44 254 ALA A CA 1
ATOM 2121 C C . ALA A 1 254 ? 9.760 -1.888 -7.279 1.00 90.44 254 ALA A C 1
ATOM 2123 O O . ALA A 1 254 ? 9.514 -3.069 -7.502 1.00 90.44 254 ALA A O 1
ATOM 2124 N N . MET A 1 255 ? 9.281 -0.926 -8.071 1.00 91.00 255 MET A N 1
ATOM 2125 C CA . MET A 1 255 ? 8.402 -1.205 -9.214 1.00 91.00 255 MET A CA 1
ATOM 2126 C C . MET A 1 255 ? 9.117 -1.903 -10.373 1.00 91.00 255 MET A C 1
ATOM 2128 O O . MET A 1 255 ? 8.509 -2.744 -11.044 1.00 91.00 255 MET A O 1
ATOM 2132 N N . ALA A 1 256 ? 10.397 -1.602 -10.591 1.00 86.38 256 ALA A N 1
ATOM 2133 C CA . ALA A 1 256 ? 11.205 -2.225 -11.634 1.00 86.38 256 ALA A CA 1
ATOM 2134 C C . ALA A 1 256 ? 11.505 -3.709 -11.332 1.00 86.38 256 ALA A C 1
ATOM 2136 O O . ALA A 1 256 ? 11.359 -4.573 -12.210 1.00 86.38 256 ALA A O 1
ATOM 2137 N N . ASP A 1 257 ? 11.865 -4.019 -10.081 1.00 88.06 257 ASP A N 1
ATOM 2138 C CA . ASP A 1 257 ? 12.249 -5.362 -9.646 1.00 88.06 257 ASP A CA 1
ATOM 2139 C C . ASP A 1 257 ? 11.176 -6.021 -8.769 1.00 88.06 257 ASP A C 1
ATOM 2141 O O . ASP A 1 257 ? 10.948 -5.662 -7.616 1.00 88.06 257 ASP A O 1
ATOM 2145 N N . THR A 1 258 ? 10.578 -7.094 -9.285 1.00 83.50 258 THR A N 1
ATOM 2146 C CA . THR A 1 258 ? 9.595 -7.913 -8.563 1.00 83.50 258 THR A CA 1
ATOM 2147 C C . THR A 1 258 ? 10.116 -8.475 -7.237 1.00 83.50 258 THR A C 1
ATOM 2149 O O . THR A 1 258 ? 9.327 -8.659 -6.307 1.00 83.50 258 THR A O 1
ATOM 2152 N N . LYS A 1 259 ? 11.429 -8.727 -7.121 1.00 88.88 259 LYS A N 1
ATOM 2153 C CA . LYS A 1 259 ? 12.045 -9.200 -5.873 1.00 88.88 259 LYS A CA 1
ATOM 2154 C C . LYS A 1 259 ? 12.085 -8.103 -4.811 1.00 88.88 259 LYS A C 1
ATOM 2156 O O . LYS A 1 259 ? 11.921 -8.412 -3.637 1.00 88.88 259 LYS A O 1
ATOM 2161 N N . LYS A 1 260 ? 12.243 -6.839 -5.217 1.00 90.81 260 LYS A N 1
ATOM 2162 C CA . LYS A 1 260 ? 12.214 -5.663 -4.330 1.00 90.81 260 LYS A CA 1
ATOM 2163 C C . LYS A 1 260 ? 10.794 -5.178 -4.044 1.00 90.81 260 LYS A C 1
ATOM 2165 O O . LYS A 1 260 ? 10.541 -4.660 -2.962 1.00 90.81 260 LYS A O 1
ATOM 2170 N N . LEU A 1 261 ? 9.852 -5.398 -4.965 1.00 90.31 261 LEU A N 1
ATOM 2171 C CA . LEU A 1 261 ? 8.453 -5.008 -4.772 1.00 90.31 261 LEU A CA 1
ATOM 2172 C C . LEU A 1 261 ? 7.816 -5.707 -3.569 1.00 90.31 261 LEU A C 1
ATOM 2174 O O . LEU A 1 261 ? 7.093 -5.090 -2.797 1.00 90.31 261 LEU A O 1
ATOM 2178 N N . THR A 1 262 ? 8.064 -7.006 -3.424 1.00 90.50 262 THR A N 1
ATOM 2179 C CA . THR A 1 262 ? 7.457 -7.821 -2.364 1.00 90.50 262 THR A CA 1
ATOM 2180 C C . THR A 1 262 ? 7.754 -7.291 -0.956 1.00 90.50 262 THR A C 1
ATOM 2182 O O . THR A 1 262 ? 6.789 -6.938 -0.277 1.00 90.50 262 THR A O 1
ATOM 2185 N N . PRO A 1 263 ? 9.027 -7.142 -0.534 1.00 93.75 263 PRO A N 1
ATOM 2186 C CA . PRO A 1 263 ? 9.346 -6.611 0.788 1.00 93.75 263 PRO A CA 1
ATOM 2187 C C . PRO A 1 263 ? 8.881 -5.162 0.964 1.00 93.75 263 PRO A C 1
ATOM 2189 O O . PRO A 1 263 ? 8.476 -4.788 2.061 1.00 93.75 263 PRO A O 1
ATOM 2192 N N . TRP A 1 264 ? 8.871 -4.356 -0.105 1.00 94.62 264 TRP A N 1
ATOM 2193 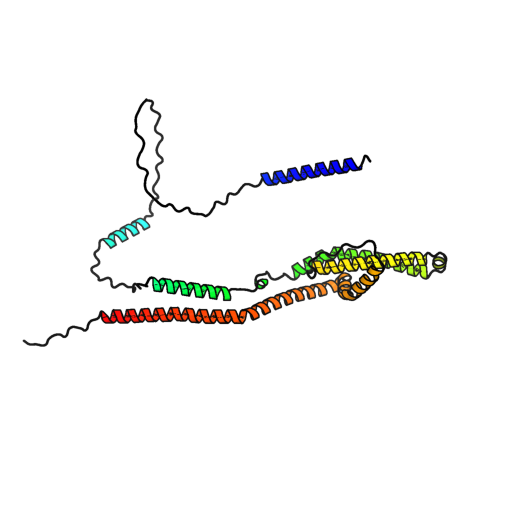C CA . TRP A 1 264 ? 8.337 -2.995 -0.045 1.00 94.62 264 TRP A CA 1
ATOM 2194 C C . TRP A 1 264 ? 6.832 -2.996 0.272 1.00 94.62 264 TRP A C 1
ATOM 2196 O O . TRP A 1 264 ? 6.387 -2.282 1.169 1.00 94.62 264 TRP A O 1
ATOM 2206 N N . LEU A 1 265 ? 6.039 -3.840 -0.403 1.00 94.06 265 LEU A N 1
ATOM 2207 C CA . LEU A 1 265 ? 4.602 -3.975 -0.133 1.00 94.06 265 LEU A CA 1
ATOM 2208 C C . LEU A 1 265 ? 4.330 -4.536 1.267 1.00 94.06 265 LEU A C 1
ATOM 2210 O O . LEU A 1 265 ? 3.406 -4.068 1.930 1.00 94.06 265 LEU A O 1
ATOM 2214 N N . ASP A 1 266 ? 5.134 -5.499 1.724 1.00 93.00 266 ASP A N 1
ATOM 2215 C CA . ASP A 1 266 ? 5.047 -6.034 3.084 1.00 93.00 266 ASP A CA 1
ATOM 2216 C C . ASP A 1 266 ? 5.288 -4.933 4.121 1.00 93.00 266 ASP A C 1
ATOM 2218 O O . ASP A 1 266 ? 4.457 -4.724 5.002 1.00 93.00 266 ASP A O 1
ATOM 2222 N N . GLN A 1 267 ? 6.370 -4.164 3.975 1.00 93.56 267 GLN A N 1
ATOM 2223 C CA . GLN A 1 267 ? 6.676 -3.044 4.863 1.00 93.56 267 GLN A CA 1
ATOM 2224 C C . GLN A 1 267 ? 5.548 -2.004 4.880 1.00 93.56 267 GLN A C 1
ATOM 2226 O O . GLN A 1 267 ? 5.206 -1.472 5.939 1.00 93.56 267 GLN A O 1
ATOM 2231 N N . ARG A 1 268 ? 4.938 -1.711 3.724 1.00 92.00 268 ARG A N 1
ATOM 2232 C CA . ARG A 1 268 ? 3.796 -0.789 3.659 1.00 92.00 268 ARG A CA 1
ATOM 2233 C C . ARG A 1 268 ? 2.556 -1.338 4.338 1.00 92.00 268 ARG A C 1
ATOM 2235 O O . ARG A 1 268 ? 1.896 -0.586 5.051 1.00 92.00 268 ARG A O 1
ATOM 2242 N N . PHE A 1 269 ? 2.262 -2.622 4.167 1.00 92.62 269 PHE A N 1
ATOM 2243 C CA . PHE A 1 269 ? 1.167 -3.264 4.880 1.00 92.62 269 PHE A CA 1
ATOM 2244 C C . PHE A 1 269 ? 1.358 -3.145 6.397 1.00 92.62 269 PHE A C 1
ATOM 2246 O O . PHE A 1 269 ? 0.452 -2.675 7.083 1.00 92.62 269 PHE A O 1
ATOM 2253 N N . GLU A 1 270 ? 2.554 -3.470 6.900 1.00 92.88 270 GLU A N 1
ATOM 2254 C CA . GLU A 1 270 ? 2.871 -3.347 8.329 1.00 92.88 270 GLU A C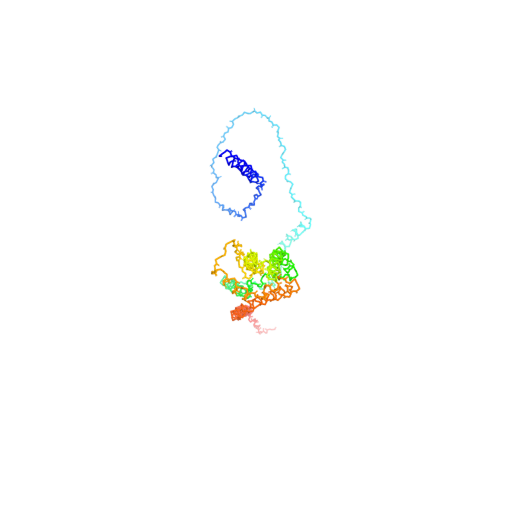A 1
ATOM 2255 C C . GLU A 1 270 ? 2.794 -1.896 8.825 1.00 92.88 270 GLU A C 1
ATOM 2257 O O . GLU A 1 270 ? 2.338 -1.623 9.930 1.00 92.88 270 GLU A O 1
ATOM 2262 N N . SER A 1 271 ? 3.192 -0.924 8.004 1.00 91.75 271 SER A N 1
ATOM 2263 C CA . SER A 1 271 ? 3.062 0.488 8.367 1.00 91.75 271 SER A CA 1
ATOM 2264 C C . SER A 1 271 ? 1.594 0.904 8.531 1.00 91.75 271 SER A C 1
ATOM 2266 O O . SER A 1 271 ? 1.256 1.583 9.500 1.00 91.75 271 SER A O 1
ATOM 2268 N N . ILE A 1 272 ? 0.705 0.464 7.634 1.00 88.75 272 ILE A N 1
ATOM 2269 C CA . ILE A 1 272 ? -0.732 0.774 7.709 1.00 88.75 272 ILE A CA 1
ATOM 2270 C C . ILE A 1 272 ? -1.369 0.119 8.940 1.00 88.75 272 ILE A C 1
ATOM 2272 O O . ILE A 1 272 ? -2.158 0.764 9.639 1.00 88.75 272 ILE A O 1
ATOM 2276 N N . THR A 1 273 ? -1.024 -1.137 9.238 1.00 89.62 273 THR A N 1
ATOM 2277 C CA . THR A 1 273 ? -1.531 -1.834 10.430 1.00 89.62 273 THR A CA 1
ATOM 2278 C C . THR A 1 273 ? -1.033 -1.174 11.712 1.00 89.62 273 THR A C 1
ATOM 2280 O O . THR A 1 273 ? -1.834 -0.943 12.615 1.00 89.62 273 THR A O 1
ATOM 2283 N N . GLN A 1 274 ? 0.237 -0.767 11.773 1.00 90.44 274 GLN A N 1
ATOM 2284 C CA . GLN A 1 274 ? 0.794 -0.034 12.913 1.00 90.44 274 GLN A CA 1
ATOM 2285 C C . GLN A 1 274 ? 0.134 1.333 13.115 1.00 90.44 274 GLN A C 1
ATOM 2287 O O . GLN A 1 274 ? -0.183 1.697 14.243 1.00 90.44 274 GLN A O 1
ATOM 2292 N N . VAL A 1 275 ? -0.102 2.103 12.047 1.00 89.94 275 VAL A N 1
ATOM 2293 C CA . VAL A 1 275 ? -0.781 3.409 12.145 1.00 89.94 275 VAL A CA 1
ATOM 2294 C C . VAL A 1 275 ? -2.219 3.246 12.640 1.00 89.94 275 VAL A C 1
ATOM 2296 O O . VAL A 1 275 ? -2.692 4.052 13.439 1.00 89.94 275 VAL A O 1
ATOM 2299 N N . ARG A 1 276 ? -2.923 2.200 12.195 1.00 87.69 276 ARG A N 1
ATOM 2300 C CA . ARG A 1 276 ? -4.246 1.845 12.727 1.00 87.69 276 ARG A CA 1
ATOM 2301 C C . ARG A 1 276 ? -4.169 1.469 14.209 1.00 87.69 276 ARG A C 1
ATOM 2303 O O . ARG A 1 276 ? -4.938 1.987 15.010 1.00 87.69 276 ARG A O 1
ATOM 2310 N N . GLN A 1 277 ? -3.215 0.624 14.586 1.00 89.38 277 GLN A N 1
ATOM 2311 C CA . GLN A 1 277 ? -3.031 0.201 15.973 1.00 89.38 277 GLN A CA 1
ATOM 2312 C C . GLN A 1 277 ? -2.742 1.391 16.901 1.00 89.38 277 GLN A C 1
ATOM 2314 O O . GLN A 1 277 ? -3.387 1.534 17.936 1.00 89.38 277 GLN A O 1
ATOM 2319 N N . LYS A 1 278 ? -1.867 2.311 16.482 1.00 91.00 278 LYS A N 1
ATOM 2320 C CA . LYS A 1 278 ? -1.572 3.542 17.229 1.00 91.00 278 LYS A CA 1
ATOM 2321 C C . LYS A 1 278 ? -2.804 4.424 17.422 1.00 91.00 278 LYS A C 1
ATOM 2323 O O . LYS A 1 278 ? -2.984 4.966 18.503 1.00 91.00 278 LYS A O 1
ATOM 2328 N N . ARG A 1 279 ? -3.666 4.558 16.408 1.00 89.12 279 ARG A N 1
ATOM 2329 C CA . ARG A 1 279 ? -4.921 5.325 16.522 1.00 89.12 279 ARG A CA 1
ATOM 2330 C C . ARG A 1 279 ? -5.904 4.687 17.501 1.00 89.12 279 ARG A C 1
ATOM 2332 O O . ARG A 1 279 ? -6.561 5.398 18.256 1.00 89.12 279 ARG A O 1
ATOM 2339 N N . ILE A 1 280 ? -5.974 3.356 17.526 1.00 88.38 280 ILE A N 1
ATOM 2340 C CA . ILE A 1 280 ? -6.767 2.614 18.515 1.00 88.38 280 ILE A CA 1
ATOM 2341 C C . ILE A 1 280 ? -6.230 2.881 19.927 1.00 88.38 280 ILE A C 1
ATOM 2343 O O . ILE A 1 280 ? -7.006 3.228 20.811 1.00 88.38 280 ILE A O 1
ATOM 2347 N N . GLU A 1 281 ? -4.918 2.771 20.132 1.00 90.25 281 GLU A N 1
ATOM 2348 C CA . GLU A 1 281 ? -4.271 3.021 21.428 1.00 90.25 281 GLU A CA 1
ATOM 2349 C C . GLU A 1 281 ? -4.449 4.469 21.900 1.00 90.25 281 GLU A C 1
ATOM 2351 O O . GLU A 1 281 ? -4.819 4.695 23.049 1.00 90.25 281 GLU A O 1
ATOM 2356 N N . GLN A 1 282 ? -4.266 5.445 21.007 1.00 91.56 282 GLN A N 1
ATOM 2357 C CA . GLN A 1 282 ? -4.506 6.862 21.295 1.00 91.56 282 GLN A CA 1
ATOM 2358 C C . GLN A 1 282 ? -5.953 7.110 21.721 1.00 91.56 282 GLN A C 1
ATOM 2360 O O . GLN A 1 282 ? -6.181 7.726 22.756 1.00 91.56 282 GLN A O 1
ATOM 2365 N N . SER A 1 283 ? -6.926 6.557 20.992 1.00 88.50 283 SER A N 1
ATOM 2366 C CA . SER A 1 283 ? -8.341 6.666 21.358 1.00 88.50 283 SER A CA 1
ATOM 2367 C C . SER A 1 283 ? -8.634 6.025 22.723 1.00 88.50 283 SER A C 1
ATOM 2369 O O . SER A 1 283 ? -9.380 6.588 23.525 1.00 88.50 283 SER A O 1
ATOM 2371 N N . ILE A 1 284 ? -8.024 4.875 23.035 1.00 88.69 284 ILE A N 1
ATOM 2372 C CA . ILE A 1 284 ? -8.169 4.229 24.350 1.00 88.69 284 ILE A CA 1
ATOM 2373 C C . ILE A 1 284 ? -7.626 5.130 25.465 1.00 88.69 284 ILE A C 1
ATOM 2375 O O . ILE A 1 284 ? -8.298 5.296 26.484 1.00 88.69 284 ILE A O 1
ATOM 2379 N N . GLU A 1 285 ? -6.443 5.720 25.283 1.00 90.75 285 GLU A N 1
ATOM 2380 C CA . GLU A 1 285 ? -5.836 6.611 26.277 1.00 90.75 285 GLU A CA 1
ATOM 2381 C C . GLU A 1 285 ? -6.626 7.920 26.445 1.00 90.75 285 GLU A C 1
ATOM 2383 O O . GLU A 1 285 ? -6.876 8.335 27.578 1.00 90.75 285 GLU A O 1
ATOM 2388 N N . GLU A 1 286 ? -7.114 8.525 25.359 1.00 89.81 286 GLU A N 1
ATOM 2389 C CA . GLU A 1 286 ? -7.961 9.728 25.402 1.00 89.81 286 GLU A CA 1
ATOM 2390 C C . GLU A 1 286 ? -9.258 9.495 26.193 1.00 89.81 286 GLU A C 1
ATOM 2392 O O . GLU A 1 286 ? -9.649 10.316 27.028 1.00 89.81 286 GLU A O 1
ATOM 2397 N N . HIS A 1 287 ? -9.906 8.343 25.999 1.00 87.44 287 HIS A N 1
ATOM 2398 C CA . HIS A 1 287 ? -11.148 8.006 26.700 1.00 87.44 287 HIS A CA 1
ATOM 2399 C C . HIS A 1 287 ? -10.934 7.379 28.087 1.00 87.44 287 HIS A C 1
ATOM 2401 O O . HIS A 1 287 ? -11.900 7.198 28.830 1.00 87.44 287 HIS A O 1
ATOM 2407 N N . LYS A 1 288 ? -9.696 7.084 28.497 1.00 90.44 288 LYS A N 1
ATOM 2408 C CA . LYS A 1 288 ? -9.377 6.401 29.764 1.00 90.44 288 LYS A CA 1
ATOM 2409 C C . LYS A 1 288 ? -9.901 7.137 30.991 1.00 90.44 288 LYS A C 1
ATOM 2411 O O . LYS A 1 288 ? -10.547 6.540 31.848 1.00 90.44 288 LYS A O 1
ATOM 2416 N N . ALA A 1 289 ? -9.675 8.449 31.064 1.00 91.25 289 ALA A N 1
ATOM 2417 C CA . ALA A 1 289 ? -10.157 9.262 32.179 1.00 91.25 289 ALA A CA 1
ATOM 2418 C C . ALA A 1 289 ? -11.693 9.292 32.241 1.00 91.25 289 ALA A C 1
ATOM 2420 O O . ALA A 1 289 ? -12.273 9.226 33.324 1.00 91.25 289 ALA A O 1
ATOM 2421 N N . GLN A 1 290 ? -12.352 9.357 31.082 1.00 90.69 290 GLN A N 1
ATOM 2422 C CA . GLN A 1 290 ? -13.809 9.340 30.983 1.00 90.69 290 GLN A CA 1
ATOM 2423 C C . GLN A 1 290 ? -14.384 7.983 31.409 1.00 90.69 290 GLN A C 1
ATOM 2425 O O . GLN A 1 290 ? -15.332 7.949 32.191 1.00 90.69 290 GLN A O 1
ATOM 2430 N N . LYS A 1 291 ? -13.773 6.873 30.975 1.00 90.75 291 LYS A N 1
ATOM 2431 C CA . LYS A 1 291 ? -14.162 5.519 31.390 1.00 90.75 291 LYS A CA 1
ATOM 2432 C C . LYS A 1 291 ? -13.966 5.302 32.892 1.00 90.75 291 LYS A C 1
ATOM 2434 O O . LYS A 1 291 ? -14.864 4.792 33.548 1.00 90.75 291 LYS A O 1
ATOM 2439 N N . ASN A 1 292 ? -12.864 5.783 33.468 1.00 92.06 292 ASN A N 1
ATOM 2440 C CA . ASN A 1 292 ? -12.635 5.700 34.914 1.00 92.06 292 ASN A CA 1
ATOM 2441 C C . ASN A 1 292 ? -13.693 6.471 35.719 1.00 92.06 292 ASN A C 1
ATOM 2443 O O . ASN A 1 292 ? -14.179 5.969 36.731 1.00 92.06 292 ASN A O 1
ATOM 2447 N N . ARG A 1 293 ? -14.085 7.668 35.261 1.00 92.94 293 ARG A N 1
ATOM 2448 C CA . ARG A 1 293 ? -15.178 8.438 35.883 1.00 92.94 293 ARG A CA 1
ATOM 2449 C C . ARG A 1 293 ? -16.515 7.705 35.785 1.00 92.94 293 ARG A C 1
ATOM 2451 O O . ARG A 1 293 ? -17.245 7.668 36.768 1.00 92.94 293 ARG A O 1
ATOM 2458 N N . ALA A 1 294 ? -16.812 7.100 34.634 1.00 91.44 294 ALA A N 1
ATOM 2459 C CA . ALA A 1 294 ? -18.022 6.302 34.452 1.00 91.44 294 ALA A CA 1
ATOM 2460 C C . ALA A 1 294 ? -18.054 5.093 35.405 1.00 91.44 294 ALA A C 1
ATOM 2462 O O . ALA A 1 294 ? -19.078 4.858 36.040 1.00 91.44 294 ALA A O 1
ATOM 2463 N N . CYS A 1 295 ? -16.930 4.385 35.589 1.00 91.75 295 CYS A N 1
ATOM 2464 C CA . CYS A 1 295 ? -16.826 3.301 36.573 1.00 91.75 295 CYS A CA 1
ATOM 2465 C C . CYS A 1 295 ? -17.125 3.785 38.000 1.00 91.75 295 CYS A C 1
ATOM 2467 O O . CYS A 1 295 ? -17.951 3.190 38.687 1.00 91.75 295 CYS A O 1
ATOM 2469 N N . GLN A 1 296 ? -16.503 4.889 38.427 1.00 94.38 296 GLN A N 1
ATOM 2470 C CA . GLN A 1 296 ? -16.723 5.461 39.761 1.00 94.38 296 GLN A CA 1
ATOM 2471 C C . GLN A 1 296 ? -18.184 5.881 39.978 1.00 94.38 296 GLN A C 1
ATOM 2473 O O . GLN A 1 296 ? -18.740 5.679 41.058 1.00 94.38 296 GLN A O 1
ATOM 2478 N N . GLU A 1 297 ? -18.830 6.442 38.954 1.00 91.94 297 GLU A N 1
ATOM 2479 C CA . GLU A 1 297 ? -20.235 6.839 39.047 1.00 91.94 297 GLU A CA 1
ATOM 2480 C C . GLU A 1 297 ? -21.169 5.621 39.078 1.00 91.94 297 GLU A C 1
ATOM 2482 O O . GLU A 1 297 ? -22.123 5.612 39.851 1.00 91.94 297 GLU A O 1
ATOM 2487 N N . ILE A 1 298 ? -20.876 4.555 38.325 1.00 91.50 298 ILE A N 1
ATOM 2488 C CA . ILE A 1 298 ? -21.615 3.285 38.421 1.00 91.50 298 ILE A CA 1
ATOM 2489 C C . ILE A 1 298 ? -21.498 2.702 39.832 1.00 91.50 298 ILE A C 1
ATOM 2491 O O . ILE A 1 298 ? -22.514 2.325 40.417 1.00 91.50 298 ILE A O 1
ATOM 2495 N N . GLU A 1 299 ? -20.293 2.666 40.407 1.00 93.00 299 GLU A N 1
ATOM 2496 C CA . GLU A 1 299 ? -20.075 2.204 41.782 1.00 93.00 299 GLU A CA 1
ATOM 2497 C C . GLU A 1 299 ? -20.906 3.028 42.773 1.00 93.00 299 GLU A C 1
ATOM 2499 O O . GLU A 1 299 ? -21.669 2.466 43.563 1.00 93.00 299 GLU A O 1
ATOM 2504 N N . ARG A 1 300 ? -20.864 4.361 42.667 1.00 94.50 300 ARG A N 1
ATOM 2505 C CA . ARG A 1 300 ? -21.662 5.266 43.502 1.00 94.50 300 ARG A CA 1
ATOM 2506 C C . ARG A 1 300 ? -23.168 5.025 43.359 1.00 94.50 300 ARG A C 1
ATOM 2508 O O . ARG A 1 300 ? -23.873 4.912 44.363 1.00 94.50 300 ARG A O 1
ATOM 2515 N N . LEU A 1 301 ? -23.673 4.956 42.130 1.00 92.00 301 LEU A N 1
ATOM 2516 C CA . LEU A 1 301 ? -25.090 4.737 41.832 1.00 92.00 301 LEU A CA 1
ATOM 2517 C C . LEU A 1 301 ? -25.560 3.357 42.313 1.00 92.00 301 LEU A C 1
ATOM 2519 O O . LEU A 1 301 ? -26.662 3.226 42.850 1.00 92.00 301 LEU A O 1
ATOM 2523 N N . SER A 1 302 ? -24.712 2.336 42.190 1.00 90.38 302 SER A N 1
ATOM 2524 C CA . SER A 1 302 ? -24.986 0.993 42.704 1.00 90.38 302 SER A CA 1
ATOM 2525 C C . SER A 1 302 ? -25.030 0.955 44.237 1.00 90.38 302 SER A C 1
ATOM 2527 O O . SER A 1 302 ? -25.943 0.351 44.802 1.00 90.38 302 SER A O 1
ATOM 2529 N N . ALA A 1 303 ? -24.134 1.680 44.918 1.00 90.44 303 ALA A N 1
ATOM 2530 C CA . ALA A 1 303 ? -24.147 1.821 46.372 1.00 90.44 303 ALA A CA 1
ATOM 2531 C C . ALA A 1 303 ? -25.409 2.549 46.871 1.00 90.44 303 ALA A C 1
ATOM 2533 O O . ALA A 1 303 ? -26.003 2.168 47.880 1.00 90.44 303 ALA A O 1
ATOM 2534 N N . LEU A 1 304 ? -25.882 3.562 46.137 1.00 89.25 304 LEU A N 1
ATOM 2535 C CA . LEU A 1 304 ? -27.141 4.245 46.451 1.00 89.25 304 LEU A CA 1
ATOM 2536 C C . LEU A 1 304 ? -28.356 3.315 46.340 1.00 89.25 304 LEU A C 1
ATOM 2538 O O . LEU A 1 304 ? -29.292 3.436 47.133 1.00 89.25 304 LEU A O 1
ATOM 2542 N N . LEU A 1 305 ? -28.351 2.376 45.390 1.00 85.12 305 LEU A N 1
ATOM 2543 C CA . LEU A 1 305 ? -29.405 1.367 45.274 1.00 85.12 305 LEU A CA 1
ATOM 2544 C C . LEU A 1 305 ? -29.402 0.397 46.460 1.00 85.12 305 LEU A C 1
ATOM 2546 O O . LEU A 1 305 ? -30.467 0.120 47.014 1.00 85.12 305 LEU A O 1
ATOM 2550 N N . THR A 1 306 ? -28.233 -0.096 46.870 1.00 83.88 306 THR A N 1
ATOM 2551 C CA . THR A 1 306 ? -28.114 -1.078 47.960 1.00 83.88 306 THR A CA 1
ATOM 2552 C C . THR A 1 306 ? -28.381 -0.465 49.333 1.00 83.88 306 THR A C 1
ATOM 2554 O O . THR A 1 306 ? -29.112 -1.057 50.128 1.00 83.88 306 THR A O 1
ATOM 2557 N N . MET A 1 307 ? -27.890 0.749 49.611 1.00 78.62 307 MET A N 1
ATOM 2558 C CA . MET A 1 307 ? -28.165 1.443 50.879 1.00 78.62 307 MET A CA 1
ATOM 2559 C C . MET A 1 307 ? -29.661 1.701 51.086 1.00 78.62 307 MET A C 1
ATOM 2561 O O . MET A 1 307 ? -30.164 1.548 52.202 1.00 78.62 307 MET A O 1
ATOM 2565 N N . LYS A 1 308 ? -30.387 2.061 50.018 1.00 72.44 308 LYS A N 1
ATOM 2566 C CA . LYS A 1 308 ? -31.828 2.341 50.089 1.00 72.44 308 LYS A CA 1
ATOM 2567 C C . LYS A 1 308 ? -32.662 1.068 50.273 1.00 72.44 308 LYS A C 1
ATOM 2569 O O . LYS A 1 308 ? -33.631 1.071 51.026 1.00 72.44 308 LYS A O 1
ATOM 2574 N N . GLN A 1 309 ? -32.240 -0.042 49.665 1.00 69.06 309 GLN A N 1
ATOM 2575 C CA . GLN A 1 309 ? -32.831 -1.363 49.914 1.00 69.06 309 GLN A CA 1
ATOM 2576 C C . GLN A 1 309 ? -32.600 -1.832 51.360 1.00 69.06 309 GLN A C 1
ATOM 2578 O O . GLN A 1 309 ? -33.520 -2.335 52.001 1.00 69.06 309 GLN A O 1
ATOM 2583 N N . ALA A 1 310 ? -31.403 -1.613 51.914 1.00 65.69 310 ALA A N 1
ATOM 2584 C CA . ALA A 1 310 ? -31.095 -1.964 53.300 1.00 65.69 310 ALA A CA 1
ATOM 2585 C C . ALA A 1 310 ? -31.910 -1.138 54.315 1.00 65.69 310 ALA A C 1
ATOM 2587 O O . ALA A 1 310 ? -32.415 -1.683 55.297 1.00 65.69 310 ALA A O 1
ATOM 2588 N N . THR A 1 311 ? -32.107 0.162 54.069 1.00 62.50 311 THR A N 1
ATOM 2589 C CA . THR A 1 311 ? -32.965 1.006 54.925 1.00 62.50 311 THR A CA 1
ATOM 2590 C C . THR A 1 311 ? -34.435 0.590 54.862 1.00 62.50 311 THR A C 1
ATOM 2592 O O . THR A 1 311 ? -35.101 0.581 55.895 1.00 62.50 311 THR A O 1
ATOM 2595 N N . GLN A 1 312 ? -34.939 0.171 53.697 1.00 60.22 312 GLN A N 1
ATOM 2596 C CA . GLN A 1 312 ? -36.293 -0.387 53.572 1.00 60.22 312 GLN A CA 1
ATOM 2597 C C . GLN A 1 312 ? -36.464 -1.686 54.372 1.00 60.22 312 GLN A C 1
ATOM 2599 O O . GLN A 1 312 ? -37.449 -1.828 55.099 1.00 60.22 312 GLN A O 1
ATOM 2604 N N . LEU A 1 313 ? -35.488 -2.598 54.303 1.00 61.00 313 LEU A N 1
ATOM 2605 C CA . LEU A 1 313 ? -35.485 -3.835 55.093 1.00 61.00 313 LEU A CA 1
ATOM 2606 C C . LEU A 1 313 ? -35.475 -3.548 56.604 1.00 61.00 313 LEU A C 1
ATOM 2608 O O . LEU A 1 313 ? -36.236 -4.160 57.353 1.00 61.00 313 LEU A O 1
ATOM 2612 N N . HIS A 1 314 ? -34.676 -2.576 57.056 1.00 57.72 314 HIS A N 1
ATOM 2613 C CA . HIS A 1 314 ? -34.644 -2.164 58.463 1.00 57.72 314 HIS A CA 1
ATOM 2614 C C . HIS A 1 314 ? -35.947 -1.499 58.928 1.00 57.72 314 HIS A C 1
ATOM 2616 O O . HIS A 1 314 ? -36.423 -1.800 60.025 1.00 57.72 314 HIS A O 1
ATOM 2622 N N . HIS A 1 315 ? -36.561 -0.636 58.112 1.00 55.88 315 HIS A N 1
ATOM 2623 C CA . HIS A 1 315 ? -37.851 -0.031 58.449 1.00 55.88 315 HIS A CA 1
ATOM 2624 C C . HIS A 1 315 ? -38.976 -1.069 58.519 1.00 55.88 315 HIS A C 1
ATOM 2626 O O . HIS A 1 315 ? -39.791 -1.010 59.437 1.00 55.88 315 HIS A O 1
ATOM 2632 N N . GLN A 1 316 ? -38.995 -2.062 57.628 1.00 55.09 316 GLN A N 1
ATOM 2633 C CA . GLN A 1 316 ? -39.962 -3.160 57.700 1.00 55.09 316 GLN A CA 1
ATOM 2634 C C . GLN A 1 316 ? -39.726 -4.075 58.908 1.00 55.09 316 GLN A C 1
ATOM 2636 O O . GLN A 1 316 ? -40.690 -4.449 59.573 1.00 55.09 316 GLN A O 1
ATOM 2641 N N . ALA A 1 317 ? -38.472 -4.382 59.254 1.00 53.28 317 ALA A N 1
ATOM 2642 C CA . ALA A 1 317 ? -38.152 -5.137 60.468 1.00 53.28 317 ALA A CA 1
ATOM 2643 C C . ALA A 1 317 ? -38.619 -4.401 61.740 1.00 53.28 317 ALA A C 1
ATOM 2645 O O . ALA A 1 317 ? -39.202 -5.017 62.631 1.00 53.28 317 ALA A O 1
ATOM 2646 N N . ALA A 1 318 ? -38.444 -3.077 61.797 1.00 50.19 318 ALA A N 1
ATOM 2647 C CA . ALA A 1 318 ? -38.911 -2.248 62.908 1.00 50.19 318 ALA A CA 1
ATOM 2648 C C . ALA A 1 318 ? -40.447 -2.137 62.976 1.00 50.19 318 ALA A C 1
ATOM 2650 O O . ALA A 1 318 ? -41.015 -2.077 64.067 1.00 50.19 318 ALA A O 1
ATOM 2651 N N . ILE A 1 319 ? -41.136 -2.125 61.830 1.00 52.25 319 ILE A N 1
ATOM 2652 C CA . ILE A 1 319 ? -42.605 -2.155 61.775 1.00 52.25 319 ILE A CA 1
ATOM 2653 C C . ILE A 1 319 ? -43.120 -3.522 62.243 1.00 52.25 319 ILE A C 1
ATOM 2655 O O . ILE A 1 319 ? -44.002 -3.570 63.096 1.00 52.25 319 ILE A O 1
ATOM 2659 N N . ASN A 1 320 ? -42.519 -4.623 61.785 1.00 49.69 320 ASN A N 1
ATOM 2660 C CA . ASN A 1 320 ? -42.882 -5.977 62.213 1.00 49.69 320 ASN A CA 1
ATOM 2661 C C . ASN A 1 320 ? -42.636 -6.207 63.716 1.00 49.69 320 ASN A C 1
ATOM 2663 O O . ASN A 1 320 ? -43.420 -6.900 64.359 1.00 49.69 320 ASN A O 1
ATOM 2667 N N . GLN A 1 321 ? -41.612 -5.579 64.307 1.00 52.59 321 GLN A N 1
ATOM 2668 C CA . GLN A 1 321 ? -41.385 -5.607 65.759 1.00 52.59 321 GLN A CA 1
ATOM 2669 C C . GLN A 1 321 ? -42.441 -4.822 66.555 1.00 52.59 321 GLN A C 1
ATOM 2671 O O . GLN A 1 321 ? -42.783 -5.226 67.661 1.00 52.59 321 GLN A O 1
ATOM 2676 N N . LYS A 1 322 ? -43.011 -3.739 66.006 1.00 47.31 322 LYS A N 1
ATOM 2677 C CA . LYS A 1 322 ? -44.079 -2.965 66.673 1.00 47.31 322 LYS A CA 1
ATOM 2678 C C . LYS A 1 322 ? -45.441 -3.670 66.696 1.00 47.31 322 LYS A C 1
ATOM 2680 O O . LYS A 1 322 ? -46.290 -3.287 67.495 1.00 47.31 322 LYS A O 1
ATOM 2685 N N . PHE A 1 323 ? -45.652 -4.690 65.861 1.00 45.62 323 PHE A N 1
ATOM 2686 C CA . PHE A 1 323 ? -46.875 -5.506 65.858 1.00 45.62 323 PHE A CA 1
ATOM 2687 C C . PHE A 1 323 ? -46.822 -6.715 66.810 1.00 45.62 323 PHE A C 1
ATOM 2689 O O . PHE A 1 323 ? -47.832 -7.393 66.986 1.00 45.62 323 PHE A O 1
ATOM 2696 N N . LEU A 1 324 ? -45.690 -6.953 67.481 1.00 44.00 324 LEU A N 1
ATOM 2697 C CA . LEU A 1 324 ? -45.588 -7.867 68.620 1.00 44.00 324 LEU A CA 1
ATOM 2698 C C . LEU A 1 324 ? -45.639 -7.039 69.911 1.00 44.00 324 LEU A C 1
ATOM 2700 O O . LEU A 1 324 ? -44.616 -6.638 70.460 1.00 44.00 324 LEU A O 1
ATOM 2704 N N . GLY A 1 325 ? -46.857 -6.736 70.366 1.00 40.12 325 GLY A N 1
ATOM 2705 C CA . GLY A 1 325 ? -47.081 -6.154 71.691 1.00 40.12 325 GLY A CA 1
ATOM 2706 C C . GLY A 1 325 ? -46.567 -7.080 72.807 1.00 40.12 325 GLY A C 1
ATOM 2707 O O . GLY A 1 325 ? -46.480 -8.294 72.599 1.00 40.12 325 GLY A O 1
ATOM 2708 N N . PRO A 1 326 ? -46.211 -6.536 73.987 1.00 46.00 326 PRO A N 1
ATOM 2709 C CA . PRO A 1 326 ? -45.696 -7.336 75.093 1.00 46.00 326 PRO A CA 1
ATOM 2710 C C . PRO A 1 326 ? -46.745 -8.371 75.532 1.00 46.00 326 PRO A C 1
ATOM 2712 O O . PRO A 1 326 ? -47.943 -8.072 75.490 1.00 46.00 326 PRO A O 1
ATOM 2715 N N . PRO A 1 327 ? -46.328 -9.581 75.953 1.00 41.66 327 PRO A N 1
ATOM 2716 C CA . PRO A 1 327 ? -47.266 -10.595 76.411 1.00 41.66 327 PRO A CA 1
ATOM 2717 C C . PRO A 1 327 ? -48.050 -10.052 77.617 1.00 41.66 327 PRO A C 1
ATOM 2719 O O . PRO A 1 327 ? -47.447 -9.422 78.492 1.00 41.66 327 PRO A O 1
ATOM 2722 N N . PRO A 1 328 ? -49.376 -10.265 77.689 1.00 36.69 328 PRO A N 1
ATOM 2723 C CA . PRO A 1 328 ? -50.147 -9.838 78.843 1.00 36.69 328 PRO A CA 1
ATOM 2724 C C . PRO A 1 328 ? -49.626 -10.554 80.091 1.00 36.69 328 PRO A C 1
ATOM 2726 O O . PRO A 1 328 ? -49.563 -11.782 80.155 1.00 36.69 328 PRO A O 1
ATOM 2729 N N . SER A 1 329 ? -49.242 -9.754 81.081 1.00 43.53 329 SER A N 1
ATOM 2730 C CA . SER A 1 329 ? -48.971 -10.182 82.445 1.00 43.53 329 SER A CA 1
ATOM 2731 C C . SER A 1 329 ? -50.189 -10.925 82.995 1.00 43.53 329 SER A C 1
ATOM 2733 O O . SER A 1 329 ? -51.265 -10.339 83.130 1.00 43.53 329 SER A O 1
ATOM 2735 N N . LEU A 1 330 ? -50.025 -12.210 83.308 1.00 38.44 330 LEU A N 1
ATOM 2736 C CA . LEU A 1 330 ? -51.032 -12.987 84.027 1.00 38.44 330 LEU A CA 1
ATOM 2737 C C . LEU A 1 330 ? -51.174 -12.442 85.460 1.00 38.44 330 LEU A C 1
ATOM 2739 O O . LEU A 1 330 ? -50.152 -12.229 86.119 1.00 38.44 330 LEU A O 1
ATOM 2743 N N . PRO A 1 331 ? -52.399 -12.219 85.968 1.00 39.22 331 PRO A N 1
ATOM 2744 C CA . PRO A 1 331 ? -52.587 -11.821 87.350 1.00 39.22 331 PRO A CA 1
ATOM 2745 C C . PRO A 1 331 ? -52.378 -13.029 88.271 1.00 39.22 331 PRO A C 1
ATOM 2747 O O . PRO A 1 331 ? -52.951 -14.100 88.077 1.00 39.22 331 PRO A O 1
ATOM 2750 N N . PHE A 1 332 ? -51.573 -12.828 89.311 1.00 37.41 332 PHE A N 1
ATOM 2751 C CA . PHE A 1 332 ? -51.673 -13.587 90.554 1.00 37.41 332 PHE A CA 1
ATOM 2752 C C . PHE A 1 332 ? -53.090 -13.430 91.125 1.00 37.41 332 PHE A C 1
ATOM 2754 O O . PHE A 1 332 ? -53.527 -12.292 91.284 1.00 37.41 332 PHE A O 1
ATOM 2761 N N . SER A 1 333 ? -53.773 -14.520 91.497 1.00 32.38 333 SER A N 1
ATOM 2762 C CA . SER A 1 333 ? -54.178 -14.815 92.892 1.00 32.38 333 SER A CA 1
ATOM 2763 C C . SER A 1 333 ? -55.135 -16.020 93.020 1.00 32.38 333 SER A C 1
ATOM 2765 O O . SER A 1 333 ? -56.141 -16.113 92.329 1.00 32.38 333 SER A O 1
ATOM 2767 N N . PHE A 1 334 ? -54.743 -16.920 93.933 1.00 35.53 334 PHE A N 1
ATOM 2768 C CA . PHE A 1 334 ? -55.514 -17.715 94.905 1.00 35.53 334 PHE A CA 1
ATOM 2769 C C . PHE A 1 334 ? -56.958 -18.157 94.599 1.00 35.53 334 PHE A C 1
ATOM 2771 O O . PHE A 1 334 ? -57.877 -17.342 94.627 1.00 35.53 334 PHE A O 1
ATOM 2778 N N . LEU A 1 335 ? -57.170 -19.480 94.557 1.00 36.25 335 LEU A N 1
ATOM 2779 C CA . LEU A 1 335 ? -57.709 -20.265 95.686 1.00 36.25 335 LEU A CA 1
ATOM 2780 C C . LEU A 1 335 ? -57.483 -21.767 95.474 1.00 36.25 335 LEU A C 1
ATOM 2782 O O . LEU A 1 335 ? -57.690 -22.230 94.330 1.00 36.25 335 LEU A O 1
#

Secondary structure (DSSP, 8-state):
--SHHHHHHHHHHHHHHHHHHHHHHHTT-----------------------------------PPPPP--------HHHHHHHHHHHHHHSS---S----SS------HHHHHHHHHHHHHHHHHHHHHHPPPGGGGSPPP-HHHHHHHHHHHHHHHHHHHHHHHHHHHHHHHHHHHHHH-HHHHHTTHHHHHHHHHHHHHHHHHHHHHHHHHHHHHHHTS-SSPPPPPPSS--HHHHHHHHHHHHHTHHHHHHHH-HHHHHHHHHHHHHHHHHHHHHHHHHHHHHHHHHHHHHHHHHHHHHHHHHHHHHHHHHHHHHHHHHTSPPPPPPPP---

Sequence (335 aa):
MGSFTRLTKIRMAEFRTLLAEEQQQIAQKPETDIKSTRLPFRRITANFYDELPTPKASDAHPVTPKRPVIKRPKMKEWQRLLWLQRMADVDTPSTKPLLPEFPVYIISIDELRFHQKIKKDIADQQAILDQQPPEASWKPLDKEKTLAKWRRQLVPYQKQLRSNYDRYAVAKQEWRDAEKSRRHRMTGKAQKLEKIADTLLYDFLEVLRFVVEALFHVVGLRPEPPNPIRTVLNEKDQTTLEQFKENHDSEFSAMADTKKLTPWLDQRFESITQVRQKRIEQSIEEHKAQKNRACQEIERLSALLTMKQATQLHHQAAINQKFLGPPPSLPFSFL

pLDDT: mean 73.71, std 20.77, range [30.84, 95.88]